Protein 2F2B (pdb70)

Foldseek 3Di:
DADLVQLLLLLLQLLLLLLLQLLLLLLVQQVVQPPPDAPDQLCPRQCRVPNLNSQLVSLLSNLVSQLVSCVVCCVPNVNQLFLLLLLLCVLLPNHDPVSSVSSVVSSLNSLQVSLVVSCVVPDLSSCQRSLSLAWAFGPPADLVNLLQLLLQLLLQLQLVCCQAPVDPVHDPPCNSNVSSSSSSVSSSPCCSGGNSQLGLSSNNNSQVVSCVRVVDHPVVSSVSRVVSNNNNSNVNSVVNVVVVD

Organism: Methanothermobacter marburgensis (strain ATCC BAA-927 / DSM 2133 / JCM 14651 / NBRC 100331 / OCM 82 / Marburg) (NCBI:txid79929)

Sequence (245 aa):
MVSLTKRCIAEFIGTFILVFFGAGSAAVTLMIASGGTSPNPFNIGIGLLGGLGDWVAIGLAFGFAIAASIYALGNISGCHINPAVTIGLWSVKKFPGREVVPYIIAQLLGAAFGSFIFLQCAGIGAATVGGLGATAPFPGISYWQAMLAEVVGTFLLMITIMGIAVDERAPKGFAGIIIGLTVAGIITTLGNISGSSLNPARTFGPYLNDMIFAGTDLWNYYSIYVIGPIVGAVLAALTYQYLTS

InterPro domains:
  IPR000425 Major intrinsic protein [PF00230] (3-240)
  IPR000425 Major intrinsic protein [PR00783] (6-25)
  IPR000425 Major intrinsic protein [PR00783] (62-86)
  IPR000425 Major intrinsic protein [PR00783] (99-118)
  IPR000425 Major intrinsic protein [PR00783] (149-167)
  IPR000425 Major intrinsic protein [PR00783] (180-202)
  IPR000425 Major intrinsic protein [PR00783] (223-243)
  IPR000425 Major intrinsic protein [TIGR00861] (10-240)
  IPR022357 Major intrinsic protein, conserved site [PS00221] (80-88)
  IPR023271 Aquaporin-like [G3DSA:1.20.1080.10] (1-245)
  IPR023271 Aquaporin-like [SSF81338] (4-243)
  IPR034294 Aquaporin transporter [PTHR19139] (2-245)

Radius of gyration: 16.95 Å; Cα contacts (8 Å, |Δi|>4): 475; chains: 1; bounding box: 35×28×52 Å

Structure (mmCIF, N/CA/C/O backbone):
data_2F2B
#
_entry.id   2F2B
#
_cell.length_a   88.513
_cell.length_b   88.513
_cell.length_c   79.947
_cell.angle_alpha   90.00
_cell.angle_beta   90.00
_cell.angle_gamma   90.00
#
_symmetry.space_group_name_H-M   'I 4'
#
loop_
_entity.id
_entity.type
_entity.pdbx_description
1 polymer 'Aquaporin aqpM'
2 non-polymer GLYCEROL
3 water water
#
loop_
_atom_site.group_PDB
_atom_site.id
_atom_site.type_symbol
_atom_site.label_atom_id
_atom_site.label_alt_id
_atom_site.label_comp_id
_atom_site.label_asym_id
_atom_site.label_entity_id
_atom_site.label_seq_id
_atom_site.pdbx_PDB_ins_code
_atom_site.Cartn_x
_atom_site.Cartn_y
_atom_site.Cartn_z
_atom_site.occupancy
_atom_site.B_iso_or_equiv
_atom_site.auth_seq_id
_atom_site.auth_comp_id
_atom_site.auth_asym_id
_atom_site.auth_atom_id
_atom_site.pdbx_PDB_model_num
ATOM 1 N N . MET A 1 1 ? -17.675 -15.931 -11.223 1.00 40.82 1 MET A N 1
ATOM 2 C CA . MET A 1 1 ? -18.749 -15.125 -10.576 1.00 39.73 1 MET A CA 1
ATOM 3 C C . MET A 1 1 ? -19.951 -14.964 -11.500 1.00 36.68 1 MET A C 1
ATOM 4 O O . MET A 1 1 ? -21.095 -15.001 -11.052 1.00 37.57 1 MET A O 1
ATOM 9 N N . VAL A 1 2 ? -19.689 -14.782 -12.790 1.00 32.85 2 VAL A N 1
ATOM 10 C CA . VAL A 1 2 ? -20.759 -14.626 -13.769 1.00 28.74 2 VAL A CA 1
ATOM 11 C C . VAL A 1 2 ? -21.294 -16.005 -14.150 1.00 26.14 2 VAL A C 1
ATOM 12 O O . VAL A 1 2 ? -20.523 -16.951 -14.319 1.00 25.64 2 VAL A O 1
ATOM 16 N N . SER A 1 3 ? -22.613 -16.118 -14.280 1.00 23.54 3 SER A N 1
ATOM 17 C CA . SER A 1 3 ? -23.239 -17.392 -14.630 1.00 22.20 3 SER A CA 1
ATOM 18 C C . SER A 1 3 ? -22.742 -17.913 -15.970 1.00 22.01 3 SER A C 1
ATOM 19 O O . SER A 1 3 ? -22.298 -17.138 -16.823 1.00 20.80 3 SER A O 1
ATOM 22 N N . LEU A 1 4 ? -22.837 -19.226 -16.156 1.00 20.10 4 LEU A N 1
ATOM 23 C CA . LEU A 1 4 ? -22.406 -19.857 -17.398 1.00 19.41 4 LEU A CA 1
ATOM 24 C C . LEU A 1 4 ? -23.252 -19.361 -18.565 1.00 19.40 4 LEU A C 1
ATOM 25 O O . LEU A 1 4 ? -22.759 -19.221 -19.684 1.00 17.80 4 LEU A O 1
ATOM 30 N N . THR A 1 5 ? -24.530 -19.097 -18.306 1.00 18.74 5 THR A N 1
ATOM 31 C CA . THR A 1 5 ? -25.418 -18.602 -19.351 1.00 19.98 5 THR A CA 1
ATOM 32 C C . THR A 1 5 ? -24.904 -17.268 -19.892 1.00 18.24 5 THR A C 1
ATOM 33 O O . THR A 1 5 ? -24.783 -17.085 -21.102 1.00 18.91 5 THR A O 1
ATOM 37 N N . LYS A 1 6 ? -24.597 -16.343 -18.991 1.00 17.87 6 LYS A N 1
ATOM 38 C CA . LYS A 1 6 ? -24.095 -15.036 -19.399 1.00 18.16 6 LYS A CA 1
ATOM 39 C C . LYS A 1 6 ? -22.698 -15.134 -20.005 1.00 18.31 6 LYS A C 1
ATOM 40 O O . LYS A 1 6 ? -22.358 -14.382 -20.923 1.00 16.83 6 LYS A O 1
ATOM 46 N N . ARG A 1 7 ? -21.889 -16.058 -19.498 1.00 15.89 7 ARG A N 1
ATOM 47 C CA . ARG A 1 7 ? -20.543 -16.233 -20.026 1.00 16.11 7 ARG A CA 1
ATOM 48 C C . ARG A 1 7 ? -20.589 -16.804 -21.440 1.00 15.94 7 ARG A C 1
ATOM 49 O O . ARG A 1 7 ? -19.763 -16.451 -22.282 1.00 15.09 7 ARG A O 1
ATOM 57 N N . CYS A 1 8 ? -21.558 -17.674 -21.710 1.00 15.44 8 CYS A N 1
ATOM 58 C CA . CYS A 1 8 ? -21.696 -18.239 -23.048 1.00 15.50 8 CYS A CA 1
ATOM 59 C C . CYS A 1 8 ? -22.201 -17.157 -24.001 1.00 15.09 8 CYS A C 1
ATOM 60 O O . CYS A 1 8 ? -21.808 -17.115 -25.168 1.00 13.62 8 CYS A O 1
ATOM 63 N N . ILE A 1 9 ? -23.073 -16.283 -23.510 1.00 13.85 9 ILE A N 1
ATOM 64 C CA . ILE A 1 9 ? -23.572 -15.194 -24.342 1.00 14.58 9 ILE A CA 1
ATOM 65 C C . ILE A 1 9 ? -22.379 -14.298 -24.695 1.00 14.73 9 ILE A C 1
ATOM 66 O O . ILE A 1 9 ? -22.250 -13.835 -25.830 1.00 13.56 9 ILE A O 1
ATOM 71 N N . ALA A 1 10 ? -21.499 -14.075 -23.722 1.00 13.16 10 ALA A N 1
ATOM 72 C CA . ALA A 1 10 ? -20.313 -13.252 -23.945 1.00 13.23 10 ALA A CA 1
ATOM 73 C C . ALA A 1 10 ? -19.397 -13.901 -24.986 1.00 12.90 10 ALA A C 1
ATOM 74 O O . ALA A 1 10 ? -18.863 -13.216 -25.853 1.00 13.03 10 ALA A O 1
ATOM 76 N N . GLU A 1 11 ? -19.210 -15.215 -24.898 1.00 11.90 11 GLU A N 1
ATOM 77 C CA . GLU A 1 11 ? -18.363 -15.915 -25.866 1.00 12.37 11 GLU A CA 1
ATOM 78 C C . GLU A 1 11 ? -18.972 -15.820 -27.269 1.00 13.08 11 GLU A C 1
ATOM 79 O O . GLU A 1 11 ? -18.253 -15.712 -28.262 1.00 13.54 11 GLU A O 1
ATOM 85 N N . PHE A 1 12 ? -20.299 -15.859 -27.344 1.00 12.78 12 PHE A N 1
ATOM 86 C CA . PHE A 1 12 ? -21.004 -15.752 -28.620 1.00 12.74 12 PHE A CA 1
ATOM 87 C C . PHE A 1 12 ? -20.738 -14.369 -29.217 1.00 12.50 12 PHE A C 1
ATOM 88 O O . PHE A 1 12 ? -20.367 -14.244 -30.386 1.00 12.43 12 PHE A O 1
ATOM 96 N N . ILE A 1 13 ? -20.927 -13.335 -28.403 1.00 12.29 13 ILE A N 1
ATOM 97 C CA . ILE A 1 13 ? -20.708 -11.960 -28.845 1.00 11.62 13 ILE A CA 1
ATOM 98 C C . ILE A 1 13 ? -19.257 -11.736 -29.266 1.00 11.40 13 ILE A C 1
ATOM 99 O O . ILE A 1 13 ? -18.989 -11.143 -30.316 1.00 11.24 13 ILE A O 1
ATOM 104 N N . GLY A 1 14 ? -18.327 -12.219 -28.449 1.00 9.61 14 GLY A N 1
ATOM 105 C CA . GLY A 1 14 ? -16.916 -12.050 -28.751 1.00 11.01 14 GLY A CA 1
ATOM 106 C C . GLY A 1 14 ? -16.492 -12.709 -30.048 1.00 10.69 14 GLY A C 1
ATOM 107 O O . GLY A 1 14 ? -15.720 -12.137 -30.817 1.00 9.83 14 GLY A O 1
ATOM 108 N N . THR A 1 15 ? -16.987 -13.915 -30.303 1.00 9.79 15 THR A N 1
ATOM 109 C CA . THR A 1 15 ? -16.613 -14.608 -31.527 1.00 10.15 15 THR A CA 1
ATOM 110 C C . THR A 1 15 ? -17.323 -13.979 -32.726 1.00 9.92 15 THR A C 1
ATOM 111 O O . THR A 1 15 ? -16.788 -13.959 -33.831 1.00 9.52 15 THR A O 1
ATOM 115 N N . PHE A 1 16 ? -18.526 -13.463 -32.498 1.00 10.62 16 PHE A N 1
ATOM 116 C CA . PHE A 1 16 ? -19.284 -12.784 -33.544 1.00 10.95 16 PHE A CA 1
ATOM 117 C C . PHE A 1 16 ? -18.442 -11.579 -33.991 1.00 10.19 16 PHE A C 1
ATOM 118 O O . PHE A 1 16 ? -18.258 -11.339 -35.184 1.00 11.14 16 PHE A O 1
ATOM 126 N N . ILE A 1 17 ? -17.933 -10.832 -33.017 1.00 10.57 17 ILE A N 1
ATOM 127 C CA . ILE A 1 17 ? -17.114 -9.649 -33.288 1.00 10.27 17 ILE A CA 1
ATOM 128 C C . ILE A 1 17 ? -15.840 -10.017 -34.040 1.00 10.25 17 ILE A C 1
ATOM 129 O O . ILE A 1 17 ? -15.476 -9.375 -35.033 1.00 9.57 17 ILE A O 1
ATOM 134 N N . LEU A 1 18 ? -15.168 -11.058 -33.565 1.00 10.19 18 LEU A N 1
ATOM 135 C CA . LEU A 1 18 ? -13.933 -11.519 -34.188 1.00 11.17 18 LEU A CA 1
ATOM 136 C C . LEU A 1 18 ? -14.125 -11.806 -35.681 1.00 11.95 18 LEU A C 1
ATOM 137 O O . LEU A 1 18 ? -13.345 -11.346 -36.516 1.00 10.38 18 LEU A O 1
ATOM 142 N N . VAL A 1 19 ? -15.175 -12.551 -36.015 1.00 10.47 19 VAL A N 1
ATOM 143 C CA . VAL A 1 19 ? -15.446 -12.910 -37.404 1.00 10.74 19 VAL A CA 1
ATOM 144 C C . VAL A 1 19 ? -16.017 -11.769 -38.248 1.00 10.86 19 VAL A C 1
ATOM 145 O O . VAL A 1 19 ? -15.599 -11.565 -39.391 1.00 11.22 19 VAL A O 1
ATOM 149 N N . PHE A 1 20 ? -16.969 -11.026 -37.695 1.00 10.09 20 PHE A N 1
ATOM 150 C CA . PHE A 1 20 ? -17.563 -9.913 -38.428 1.00 10.31 20 PHE A CA 1
ATOM 151 C C . PHE A 1 20 ? -16.495 -8.909 -38.868 1.00 10.85 20 PHE A C 1
ATOM 152 O O . PHE A 1 20 ? -16.395 -8.569 -40.044 1.00 10.41 20 PHE A O 1
ATOM 160 N N . PHE A 1 21 ? -15.679 -8.454 -37.924 1.00 10.17 21 PHE A N 1
ATOM 161 C CA . PHE A 1 21 ? -14.652 -7.467 -38.238 1.00 10.55 21 PHE A CA 1
ATOM 162 C C . PHE A 1 21 ? -13.386 -8.014 -38.890 1.00 10.91 21 PHE A C 1
ATOM 163 O O . PHE A 1 21 ? -12.901 -7.446 -39.872 1.00 11.37 21 PHE A O 1
ATOM 171 N N . GLY A 1 22 ? -12.858 -9.114 -38.359 1.00 10.63 22 GLY A N 1
ATOM 172 C CA . GLY A 1 22 ? -11.648 -9.692 -38.920 1.00 10.11 22 GLY A CA 1
ATOM 173 C C . GLY A 1 22 ? -11.829 -10.298 -40.301 1.00 10.54 22 GLY A C 1
ATOM 174 O O . GLY A 1 22 ? -11.213 -9.854 -41.274 1.00 10.17 22 GLY A O 1
ATOM 175 N N . ALA A 1 23 ? -12.668 -11.324 -40.395 1.00 11.02 23 ALA A N 1
ATOM 176 C CA . ALA A 1 23 ? -12.906 -11.978 -41.677 1.00 11.64 23 ALA A CA 1
ATOM 177 C C . ALA A 1 23 ? -13.532 -10.983 -42.647 1.00 12.43 23 ALA A C 1
ATOM 178 O O . ALA A 1 23 ? -13.333 -11.070 -43.862 1.00 12.54 23 ALA A O 1
ATOM 180 N N . GLY A 1 24 ? -14.286 -10.032 -42.103 1.00 11.70 24 GLY A N 1
ATOM 181 C CA . GLY A 1 24 ? -14.921 -9.029 -42.938 1.00 11.68 24 GLY A CA 1
ATOM 182 C C . GLY A 1 24 ? -13.916 -8.153 -43.664 1.00 12.48 24 GLY A C 1
ATOM 183 O O . GLY A 1 24 ? -14.111 -7.815 -44.836 1.00 11.41 24 GLY A O 1
ATOM 184 N N . SER A 1 25 ? -12.830 -7.788 -42.986 1.00 11.14 25 SER A N 1
ATOM 185 C CA . SER A 1 25 ? -11.816 -6.940 -43.608 1.00 11.11 25 SER A CA 1
ATOM 186 C C . SER A 1 25 ? -11.156 -7.641 -44.793 1.00 11.14 25 SER A C 1
ATOM 187 O O . SER A 1 25 ? -10.797 -6.995 -45.776 1.00 10.88 25 SER A O 1
ATOM 190 N N . ALA A 1 26 ? -11.001 -8.959 -44.700 1.00 11.18 26 ALA A N 1
ATOM 191 C CA . ALA A 1 26 ? -10.393 -9.724 -45.782 1.00 12.12 26 ALA A CA 1
ATOM 192 C C . ALA A 1 26 ? -11.332 -9.740 -46.989 1.00 11.58 26 ALA A C 1
ATOM 193 O O . ALA A 1 26 ? -10.891 -9.599 -48.128 1.00 12.00 26 ALA A O 1
ATOM 195 N N . ALA A 1 27 ? -12.625 -9.914 -46.737 1.00 11.76 27 ALA A N 1
ATOM 196 C CA . ALA A 1 27 ? -13.601 -9.922 -47.824 1.00 12.27 27 ALA A CA 1
ATOM 197 C C . ALA A 1 27 ? -13.600 -8.554 -48.512 1.00 12.90 27 ALA A C 1
ATOM 198 O O . ALA A 1 27 ? -13.626 -8.467 -49.739 1.00 12.96 27 ALA A O 1
ATOM 200 N N . VAL A 1 28 ? -13.560 -7.485 -47.719 1.00 11.84 28 VAL A N 1
ATOM 201 C CA . VAL A 1 28 ? -13.546 -6.133 -48.272 1.00 11.52 28 VAL A CA 1
ATOM 202 C C . VAL A 1 28 ? -12.319 -5.898 -49.150 1.00 11.32 28 VAL A C 1
ATOM 203 O O . VAL A 1 28 ? -12.417 -5.286 -50.211 1.00 12.56 28 VAL A O 1
ATOM 207 N N . THR A 1 29 ? -11.163 -6.385 -48.709 1.00 10.78 29 THR A N 1
ATOM 208 C CA . THR A 1 29 ? -9.932 -6.216 -49.478 1.00 11.41 29 THR A CA 1
ATOM 209 C C . THR A 1 29 ? -10.100 -6.803 -50.879 1.00 12.18 29 THR A C 1
ATOM 210 O O . THR A 1 29 ? -9.749 -6.174 -51.882 1.00 12.56 29 THR A O 1
ATOM 214 N N . LEU A 1 30 ? -10.642 -8.013 -50.941 1.00 11.59 30 LEU A N 1
ATOM 215 C CA . LEU A 1 30 ? -10.848 -8.681 -52.221 1.00 12.84 30 LEU A CA 1
ATOM 216 C C . LEU A 1 30 ? -11.888 -7.950 -53.064 1.00 14.31 30 LEU A C 1
ATOM 217 O O . LEU A 1 30 ? -11.784 -7.905 -54.293 1.00 14.41 30 LEU A O 1
ATOM 222 N N . MET A 1 31 ? -12.888 -7.369 -52.408 1.00 13.55 31 MET A N 1
ATOM 223 C CA . MET A 1 31 ? -13.925 -6.637 -53.126 1.00 14.85 31 MET A CA 1
ATOM 224 C C . MET A 1 31 ? -13.386 -5.360 -53.772 1.00 15.36 31 MET A C 1
ATOM 225 O O . MET A 1 31 ? -13.755 -5.031 -54.901 1.00 16.14 31 MET A O 1
ATOM 230 N N . ILE A 1 32 ? -12.512 -4.638 -53.074 1.00 14.85 32 ILE A N 1
ATOM 231 C CA . ILE A 1 32 ? -11.970 -3.409 -53.647 1.00 13.86 32 ILE A CA 1
ATOM 232 C C . ILE A 1 32 ? -10.830 -3.667 -54.629 1.00 14.36 32 ILE A C 1
ATOM 233 O O . ILE A 1 32 ? -10.448 -2.777 -55.384 1.00 14.81 32 ILE A O 1
ATOM 238 N N . ALA A 1 33 ? -10.294 -4.884 -54.625 1.00 13.80 33 ALA A N 1
ATOM 239 C CA . ALA A 1 33 ? -9.207 -5.235 -55.535 1.00 15.53 33 ALA A CA 1
ATOM 240 C C . ALA A 1 33 ? -9.734 -5.983 -56.762 1.00 17.03 33 ALA A C 1
ATOM 241 O O . ALA A 1 33 ? -9.000 -6.197 -57.727 1.00 17.26 33 ALA A O 1
ATOM 243 N N . SER A 1 34 ? -11.002 -6.377 -56.715 1.00 18.51 34 SER A N 1
ATOM 244 C CA . SER A 1 34 ? -11.621 -7.119 -57.815 1.00 20.40 34 SER A CA 1
ATOM 245 C C . SER A 1 34 ? -11.460 -6.399 -59.151 1.00 20.79 34 SER A C 1
ATOM 246 O O . SER A 1 34 ? -11.762 -5.211 -59.269 1.00 20.60 34 SER A O 1
ATOM 249 N N . GLY A 1 35 ? -10.982 -7.129 -60.154 1.00 21.93 35 GLY A N 1
ATOM 250 C CA . GLY A 1 35 ? -10.786 -6.539 -61.465 1.00 22.41 35 GLY A CA 1
ATOM 251 C C . GLY A 1 35 ? -9.335 -6.185 -61.725 1.00 23.81 35 GLY A C 1
ATOM 252 O O . GLY A 1 35 ? -8.938 -5.964 -62.870 1.00 23.82 35 GLY A O 1
ATOM 253 N N . GLY A 1 36 ? -8.535 -6.128 -60.664 1.00 22.28 36 GLY A N 1
ATOM 254 C CA . GLY A 1 36 ? -7.130 -5.798 -60.821 1.00 23.09 36 GLY A CA 1
ATOM 255 C C 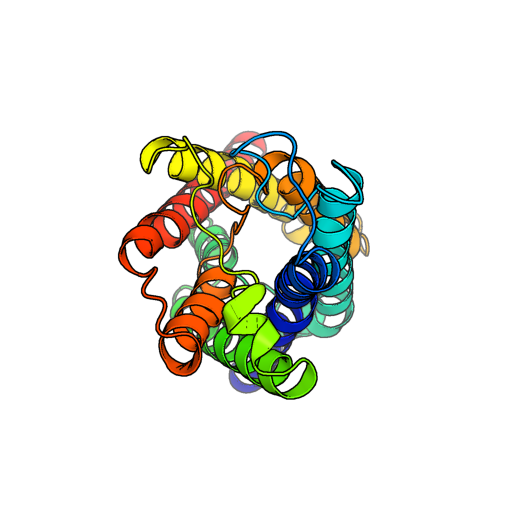. GLY A 1 36 ? -6.321 -6.969 -61.346 1.00 23.79 36 GLY A C 1
ATOM 256 O O . GLY A 1 36 ? -6.777 -8.109 -61.316 1.00 24.11 36 GLY A O 1
ATOM 257 N N . THR A 1 37 ? -5.116 -6.688 -61.829 1.00 24.84 37 THR A N 1
ATOM 258 C CA . THR A 1 37 ? -4.245 -7.729 -62.362 1.00 26.22 37 THR A CA 1
ATOM 259 C C . THR A 1 37 ? -3.123 -8.045 -61.381 1.00 25.89 37 THR A C 1
ATOM 260 O O . THR A 1 37 ? -2.361 -7.163 -60.995 1.00 26.44 37 THR A O 1
ATOM 264 N N . SER A 1 38 ? -3.032 -9.309 -60.981 1.00 25.85 38 SER A N 1
ATOM 265 C CA . SER A 1 38 ? -2.007 -9.758 -60.043 1.00 26.48 38 SER A CA 1
ATOM 266 C C . SER A 1 38 ? -0.720 -10.145 -60.771 1.00 25.72 38 SER A C 1
ATOM 267 O O . SER A 1 38 ? -0.765 -10.678 -61.880 1.00 25.63 38 SER A O 1
ATOM 270 N N . PRO A 1 39 ? 0.447 -9.883 -60.153 1.00 24.79 39 PRO A N 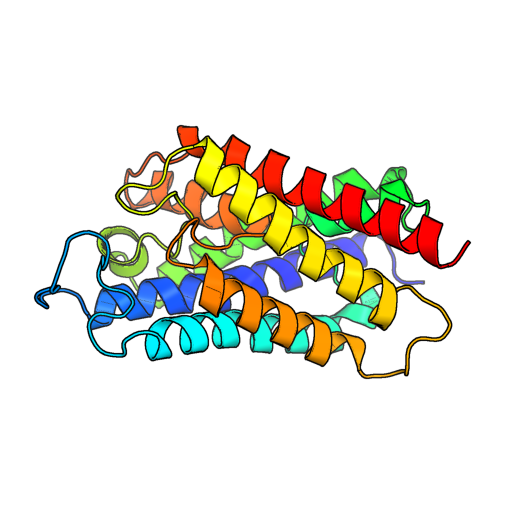1
ATOM 271 C CA . PRO A 1 39 ? 1.741 -10.214 -60.762 1.00 23.97 39 PRO A CA 1
ATOM 272 C C . PRO A 1 39 ? 2.002 -11.713 -60.896 1.00 23.15 39 PRO A C 1
ATOM 273 O O . PRO A 1 39 ? 2.763 -12.137 -61.767 1.00 22.53 39 PRO A O 1
ATOM 277 N N . ASN A 1 40 ? 1.389 -12.509 -60.023 1.00 22.19 40 ASN A N 1
ATOM 278 C CA . ASN A 1 40 ? 1.537 -13.961 -60.065 1.00 21.39 40 ASN A CA 1
ATOM 279 C C . ASN A 1 40 ? 0.407 -14.644 -59.286 1.00 21.81 40 ASN A C 1
ATOM 280 O O . ASN A 1 40 ? -0.247 -14.020 -58.449 1.00 21.42 40 ASN A O 1
ATOM 285 N N . PRO A 1 41 ? 0.163 -15.940 -59.558 1.00 21.54 41 PRO A N 1
ATOM 286 C CA . PRO A 1 41 ? -0.878 -16.759 -58.925 1.00 21.26 41 PRO A CA 1
ATOM 287 C C . PRO A 1 41 ? -0.924 -16.796 -57.399 1.00 19.99 41 PRO A C 1
ATOM 288 O O . PRO A 1 41 ? -1.999 -16.941 -56.820 1.00 19.45 41 PRO A O 1
ATOM 292 N N . PHE A 1 42 ? 0.234 -16.680 -56.755 1.00 18.17 42 PHE A N 1
ATOM 293 C CA . PHE A 1 42 ? 0.306 -16.719 -55.292 1.00 17.66 42 PHE A CA 1
ATOM 294 C C . PHE A 1 42 ? -0.435 -15.519 -54.695 1.00 17.88 42 PHE A C 1
ATOM 295 O O . PHE A 1 42 ? -0.976 -15.597 -53.590 1.00 17.22 42 PHE A O 1
ATOM 303 N N . ASN A 1 43 ? -0.449 -14.415 -55.437 1.00 17.09 43 ASN A N 1
ATOM 304 C CA . ASN A 1 43 ? -1.131 -13.187 -55.029 1.00 17.23 43 ASN A CA 1
ATOM 305 C C . ASN A 1 43 ? -2.554 -13.298 -55.590 1.00 18.40 43 ASN A C 1
ATOM 306 O O . ASN A 1 43 ? -2.770 -13.142 -56.793 1.00 19.01 43 ASN A O 1
ATOM 311 N N . ILE A 1 44 ? -3.517 -13.587 -54.718 1.00 18.01 44 ILE A N 1
ATOM 312 C CA . ILE A 1 44 ? -4.909 -13.762 -55.136 1.00 19.35 44 ILE A CA 1
ATOM 313 C C . ILE A 1 44 ? -5.768 -12.504 -55.115 1.00 19.29 44 ILE A C 1
ATOM 314 O O . ILE A 1 44 ? -6.951 -12.552 -55.454 1.00 19.40 44 ILE A O 1
ATOM 319 N N . GLY A 1 45 ? -5.183 -11.381 -54.721 1.00 17.89 45 GLY A N 1
ATOM 320 C CA . GLY A 1 45 ? -5.947 -10.150 -54.655 1.00 18.46 45 GLY A CA 1
ATOM 321 C C . GLY A 1 45 ? -5.604 -9.410 -53.381 1.00 17.40 45 GLY A C 1
ATOM 322 O O . GLY A 1 45 ? -5.595 -8.182 -53.345 1.00 17.61 45 GLY A O 1
ATOM 323 N N . ILE A 1 46 ? -5.345 -10.164 -52.318 1.00 17.28 46 ILE A N 1
ATOM 324 C CA . ILE A 1 46 ? -4.945 -9.554 -51.056 1.00 15.56 46 ILE A CA 1
ATOM 325 C C . ILE A 1 46 ? -3.459 -9.292 -51.267 1.00 14.85 46 ILE A C 1
ATOM 326 O O . ILE A 1 46 ? -2.674 -10.225 -51.445 1.00 16.09 46 ILE A O 1
ATOM 331 N N . GLY A 1 47 ? -3.085 -8.019 -51.279 1.00 14.18 47 GLY A N 1
ATOM 332 C CA . GLY A 1 47 ? -1.699 -7.656 -51.505 1.00 13.87 47 GLY A CA 1
ATOM 333 C C . GLY A 1 47 ? -1.525 -7.070 -52.896 1.00 14.69 47 GLY A C 1
ATOM 334 O O . GLY A 1 47 ? -0.480 -6.512 -53.219 1.00 15.24 47 GLY A O 1
ATOM 335 N N . LEU A 1 48 ? -2.558 -7.187 -53.722 1.00 15.11 48 LEU A N 1
ATOM 336 C CA . LEU A 1 48 ? -2.494 -6.669 -55.086 1.00 16.51 48 LEU A CA 1
ATOM 337 C C . LEU A 1 48 ? -2.359 -5.146 -55.083 1.00 16.47 48 LEU A C 1
ATOM 338 O O . LEU A 1 48 ? -1.535 -4.587 -55.810 1.00 16.22 48 LEU A O 1
ATOM 343 N N . LEU A 1 49 ? -3.151 -4.477 -54.248 1.00 14.75 49 LEU A N 1
ATOM 344 C CA . LEU A 1 49 ? -3.118 -3.021 -54.174 1.00 13.54 49 LEU A CA 1
ATOM 345 C C . LEU A 1 49 ? -2.252 -2.472 -53.046 1.00 13.41 49 LEU A C 1
ATOM 346 O O . LEU A 1 49 ? -1.702 -1.385 -53.169 1.00 11.92 49 LEU A O 1
ATOM 351 N N . GLY A 1 50 ? -2.131 -3.216 -51.951 1.00 12.74 50 GLY A N 1
ATOM 352 C CA . GLY A 1 50 ? -1.341 -2.723 -50.836 1.00 12.97 50 GLY A CA 1
ATOM 353 C C . GLY A 1 50 ? -0.175 -3.582 -50.389 1.00 13.28 50 GLY A C 1
ATOM 354 O O . GLY A 1 50 ? 0.429 -3.301 -49.351 1.00 11.77 50 GLY A O 1
ATOM 355 N N . GLY A 1 51 ? 0.149 -4.620 -51.154 1.00 12.73 51 GLY A N 1
ATOM 356 C CA . GLY A 1 51 ? 1.257 -5.490 -50.787 1.00 11.69 51 GLY A CA 1
ATOM 357 C C . GLY A 1 51 ? 1.066 -6.106 -49.409 1.00 10.76 51 GLY A C 1
ATOM 358 O O . GLY A 1 51 ? -0.056 -6.449 -49.031 1.00 11.36 51 GLY A O 1
ATOM 359 N N . LEU A 1 52 ? 2.149 -6.252 -48.651 1.00 11.16 52 LEU A N 1
ATOM 360 C CA . LEU A 1 52 ? 2.026 -6.834 -47.317 1.00 10.78 52 LEU A CA 1
ATOM 361 C C . LEU A 1 52 ? 1.224 -5.877 -46.438 1.00 11.11 52 LEU A C 1
ATOM 362 O O . LEU A 1 52 ? 0.754 -6.257 -45.364 1.00 10.22 52 LEU A O 1
ATOM 367 N N . GLY A 1 53 ? 1.072 -4.636 -46.902 1.00 9.34 53 GLY A N 1
ATOM 368 C CA . GLY A 1 53 ? 0.285 -3.657 -46.169 1.00 9.70 53 GLY A CA 1
ATOM 369 C C . GLY A 1 53 ? -1.152 -4.141 -46.034 1.00 11.07 53 GLY A C 1
ATOM 370 O O . GLY A 1 53 ? -1.823 -3.871 -45.030 1.00 9.42 53 GLY A O 1
ATOM 371 N N . ASP A 1 54 ? -1.638 -4.846 -47.055 1.00 9.93 54 ASP A N 1
ATOM 372 C CA . ASP A 1 54 ? -2.995 -5.391 -47.031 1.00 10.25 54 ASP A CA 1
ATOM 373 C C . ASP A 1 54 ? -3.105 -6.442 -45.935 1.00 8.66 54 ASP A C 1
ATOM 374 O O . ASP A 1 54 ? -4.117 -6.531 -45.243 1.00 8.34 54 ASP A O 1
ATOM 379 N N . TRP A 1 55 ? -2.061 -7.251 -45.793 1.00 8.78 55 TRP A N 1
ATOM 380 C CA . TRP A 1 55 ? -2.061 -8.299 -44.790 1.00 8.33 55 TRP A CA 1
ATOM 381 C C . TRP A 1 55 ? -1.976 -7.778 -43.364 1.00 9.20 55 TRP A C 1
ATOM 382 O O . TRP A 1 55 ? -2.643 -8.309 -42.480 1.00 9.39 55 TRP A O 1
ATOM 393 N N . VAL A 1 56 ? -1.175 -6.744 -43.122 1.00 9.08 56 VAL A N 1
ATOM 394 C CA . VAL A 1 56 ? -1.111 -6.223 -41.755 1.00 9.24 56 VAL A CA 1
ATOM 395 C C . VAL A 1 56 ? -2.414 -5.481 -41.440 1.00 9.24 56 VAL A C 1
ATOM 396 O O . VAL A 1 56 ? -2.842 -5.423 -40.283 1.00 9.04 56 VAL A O 1
ATOM 400 N N . ALA A 1 57 ? -3.058 -4.925 -42.467 1.00 8.75 57 ALA A N 1
ATOM 401 C CA . ALA A 1 57 ? -4.329 -4.230 -42.263 1.00 9.13 57 ALA A CA 1
ATOM 402 C C . ALA A 1 57 ? -5.384 -5.255 -41.841 1.00 9.04 57 ALA A C 1
ATOM 403 O O . ALA A 1 57 ? -6.151 -5.019 -40.904 1.00 8.65 57 ALA A O 1
ATOM 405 N N . ILE A 1 58 ? -5.431 -6.394 -42.530 1.00 7.62 58 ILE A N 1
ATOM 406 C CA . ILE A 1 58 ? -6.385 -7.441 -42.166 1.00 6.64 58 ILE A CA 1
ATOM 407 C C . ILE A 1 58 ? -6.011 -7.947 -40.775 1.00 7.72 58 ILE A C 1
ATOM 408 O O . ILE A 1 58 ? -6.875 -8.131 -39.914 1.00 8.31 58 ILE A O 1
ATOM 413 N N . GLY A 1 59 ? -4.717 -8.156 -40.552 1.00 7.80 59 GLY A N 1
ATOM 414 C CA . GLY A 1 59 ? -4.267 -8.621 -39.250 1.00 8.57 59 GLY A CA 1
ATOM 415 C C . GLY A 1 59 ? -4.711 -7.696 -38.126 1.00 8.85 59 GLY A C 1
ATOM 416 O O . GLY A 1 59 ? -5.117 -8.155 -37.053 1.00 8.72 59 GLY A O 1
ATOM 417 N N . LEU A 1 60 ? -4.647 -6.391 -38.365 1.00 7.40 60 LEU A N 1
ATOM 418 C CA . LEU A 1 60 ? -5.047 -5.424 -37.347 1.00 8.30 60 LEU A CA 1
ATOM 419 C C . LEU A 1 60 ? -6.562 -5.327 -37.194 1.00 9.71 60 LEU A C 1
ATOM 420 O O . LEU A 1 60 ? -7.056 -5.023 -36.109 1.00 9.10 60 LEU A O 1
ATOM 425 N N . ALA A 1 61 ? -7.309 -5.569 -38.270 1.00 7.88 61 ALA A N 1
ATOM 426 C CA . ALA A 1 61 ? -8.763 -5.535 -38.156 1.00 8.22 61 ALA A CA 1
ATOM 427 C C . ALA A 1 61 ? -9.125 -6.648 -37.165 1.00 9.48 61 ALA A C 1
ATOM 428 O O . ALA A 1 61 ? -10.011 -6.489 -36.322 1.00 9.61 61 ALA A O 1
ATOM 430 N N . PHE A 1 62 ? -8.416 -7.770 -37.264 1.00 8.52 62 PHE A N 1
ATOM 431 C CA . PHE A 1 62 ? -8.626 -8.896 -36.355 1.00 8.22 62 PHE A CA 1
ATOM 432 C C . PHE A 1 62 ? -8.114 -8.516 -34.970 1.00 7.88 62 PHE A C 1
ATOM 433 O O . PHE A 1 62 ? -8.829 -8.635 -33.976 1.00 9.13 62 PHE A O 1
ATOM 441 N N . GLY A 1 63 ? -6.867 -8.059 -34.928 1.00 8.66 63 GLY A N 1
ATOM 442 C CA . GLY A 1 63 ? -6.221 -7.704 -33.674 1.00 9.05 63 GLY A CA 1
ATOM 443 C C . GLY A 1 63 ? -6.904 -6.661 -32.812 1.00 9.51 63 GLY A C 1
ATOM 444 O O . GLY A 1 63 ? -7.004 -6.835 -31.594 1.00 9.26 63 GLY A O 1
ATOM 445 N N . PHE A 1 64 ? -7.356 -5.570 -33.424 1.00 8.03 64 PHE A N 1
ATOM 446 C CA . PHE A 1 64 ? -8.023 -4.517 -32.668 1.00 9.11 64 PHE A CA 1
ATOM 447 C C . PHE A 1 64 ? -9.394 -4.992 -32.186 1.00 8.24 64 PHE A C 1
ATOM 448 O O . PHE A 1 64 ? -9.834 -4.629 -31.092 1.00 9.49 64 PHE A O 1
ATOM 456 N N . ALA A 1 65 ? -10.068 -5.811 -32.990 1.00 8.69 65 ALA A N 1
ATOM 457 C CA . ALA A 1 65 ? -11.376 -6.323 -32.594 1.00 9.03 65 ALA A CA 1
ATOM 458 C C . ALA A 1 65 ? -11.202 -7.314 -31.440 1.00 9.88 65 ALA A C 1
ATOM 459 O O . ALA A 1 65 ? -12.026 -7.366 -30.522 1.00 9.18 65 ALA A O 1
ATOM 461 N N . ILE A 1 66 ? -10.124 -8.094 -31.487 1.00 8.85 66 ILE A N 1
ATOM 462 C CA . ILE A 1 66 ? -9.839 -9.066 -30.427 1.00 10.23 66 ILE A CA 1
ATOM 463 C C . ILE A 1 66 ? -9.501 -8.335 -29.126 1.00 10.35 66 ILE A C 1
ATOM 464 O O . ILE A 1 66 ? -9.995 -8.696 -28.052 1.00 10.87 66 ILE A O 1
ATOM 469 N N . ALA A 1 67 ? -8.667 -7.302 -29.220 1.00 8.86 67 ALA A N 1
ATOM 470 C CA . ALA A 1 67 ? -8.296 -6.524 -28.041 1.00 8.82 67 ALA A CA 1
ATOM 471 C C . ALA A 1 67 ? -9.551 -5.902 -27.435 1.00 9.26 67 ALA A C 1
ATOM 472 O O . ALA A 1 67 ? -9.790 -6.007 -26.226 1.00 9.95 67 ALA A O 1
ATOM 474 N N . ALA A 1 68 ? -10.363 -5.270 -28.277 1.00 9.34 68 ALA A N 1
ATOM 475 C CA . ALA A 1 68 ? -11.601 -4.645 -27.809 1.00 10.49 68 ALA A CA 1
ATOM 476 C C . ALA A 1 68 ? -12.473 -5.669 -27.079 1.00 11.84 68 ALA A C 1
ATOM 477 O O . ALA A 1 68 ? -13.000 -5.398 -25.991 1.00 12.18 68 ALA A O 1
ATOM 479 N N . SER A 1 69 ? -12.613 -6.848 -27.673 1.00 10.60 69 SER A N 1
ATOM 480 C CA . SER A 1 69 ? -13.423 -7.912 -27.081 1.00 11.45 69 SER A CA 1
ATOM 481 C C . SER A 1 69 ? -12.900 -8.369 -25.720 1.00 10.61 69 SER A C 1
ATOM 482 O O . SER A 1 69 ? -13.678 -8.590 -24.792 1.00 10.92 69 SER A O 1
ATOM 485 N N . ILE A 1 70 ? -11.585 -8.515 -25.603 1.00 9.89 70 ILE A N 1
ATOM 486 C CA . ILE A 1 70 ? -10.994 -8.944 -24.343 1.00 10.83 70 ILE A CA 1
ATOM 487 C C . ILE A 1 70 ? -11.200 -7.902 -23.239 1.00 12.09 70 ILE A C 1
ATOM 488 O O . ILE A 1 70 ? -11.488 -8.253 -22.090 1.00 11.95 70 ILE A O 1
ATOM 493 N N . TYR A 1 71 ? -11.066 -6.622 -23.570 1.00 12.18 71 TYR A N 1
ATOM 494 C CA . TYR A 1 71 ? -11.271 -5.589 -22.557 1.00 12.41 71 TYR A CA 1
ATOM 495 C C . TYR A 1 71 ? -12.743 -5.484 -22.178 1.00 14.30 71 TYR A C 1
ATOM 496 O O . TYR A 1 71 ? -13.078 -5.165 -21.037 1.00 15.28 71 TYR A O 1
ATOM 505 N N . ALA A 1 72 ? -13.625 -5.782 -23.122 1.00 13.15 72 ALA A N 1
ATOM 506 C CA . ALA A 1 72 ? -15.058 -5.707 -22.853 1.00 15.00 72 ALA A CA 1
ATOM 507 C C . ALA A 1 72 ? -15.623 -6.961 -22.191 1.00 14.58 72 ALA A C 1
ATOM 508 O O . ALA A 1 72 ? -16.487 -6.870 -21.317 1.00 15.31 72 ALA A O 1
ATOM 510 N N . LEU A 1 73 ? -15.119 -8.123 -22.591 1.00 13.27 73 LEU A N 1
ATOM 511 C CA . LEU A 1 73 ? -15.645 -9.390 -22.088 1.00 14.09 73 LEU A CA 1
ATOM 512 C C . LEU A 1 73 ? -14.704 -10.252 -21.263 1.00 14.91 73 LEU A C 1
ATOM 513 O O . LEU A 1 73 ? -15.133 -11.266 -20.702 1.00 15.26 73 LEU A O 1
ATOM 518 N N . GLY A 1 74 ? -13.433 -9.871 -21.189 1.00 14.38 74 GLY A N 1
ATOM 519 C CA . GLY A 1 74 ? -12.481 -10.660 -20.430 1.00 15.95 74 GLY A CA 1
ATOM 520 C C . GLY A 1 74 ? -12.883 -10.927 -18.987 1.00 17.80 74 GLY A C 1
ATOM 521 O O . GLY A 1 74 ? -12.730 -12.049 -18.496 1.00 18.16 74 GLY A O 1
ATOM 522 N N . ASN A 1 75 ? -13.394 -9.899 -18.316 1.00 18.53 75 ASN A N 1
ATOM 523 C CA . ASN A 1 75 ? -13.822 -10.002 -16.919 1.00 21.29 75 ASN A CA 1
ATOM 524 C C . ASN A 1 75 ? -15.158 -10.717 -16.768 1.00 20.75 75 ASN A C 1
ATOM 525 O O . ASN A 1 75 ? -15.644 -10.916 -15.650 1.00 22.02 75 ASN A O 1
ATOM 530 N N . ILE A 1 76 ? -15.760 -11.091 -17.889 1.00 18.01 76 ILE A N 1
ATOM 531 C CA . ILE A 1 76 ? -17.040 -11.775 -17.857 1.00 17.65 76 ILE A CA 1
ATOM 532 C C . ILE A 1 76 ? -16.868 -13.271 -18.097 1.00 17.95 76 ILE A C 1
ATOM 533 O O . ILE A 1 76 ? -17.129 -14.077 -17.205 1.00 17.17 76 ILE A O 1
ATOM 538 N N . SER A 1 77 ? -16.398 -13.641 -19.286 1.00 17.10 77 SER A N 1
ATOM 539 C CA . SER A 1 77 ? -16.224 -15.051 -19.627 1.00 17.07 77 SER A CA 1
ATOM 540 C C . SER A 1 77 ? -14.774 -15.492 -19.743 1.00 17.33 77 SER A C 1
ATOM 541 O O . SER A 1 77 ? -14.490 -16.691 -19.801 1.00 17.64 77 SER A O 1
ATOM 544 N N . GLY A 1 78 ? -13.864 -14.525 -19.781 1.00 15.64 78 GLY A N 1
ATOM 545 C CA . GLY A 1 78 ? -12.457 -14.836 -19.946 1.00 17.18 78 GLY A CA 1
ATOM 546 C C . GLY A 1 78 ? -12.100 -14.554 -21.398 1.00 17.47 78 GLY A C 1
ATOM 547 O O . GLY A 1 78 ? -10.931 -14.543 -21.780 1.00 1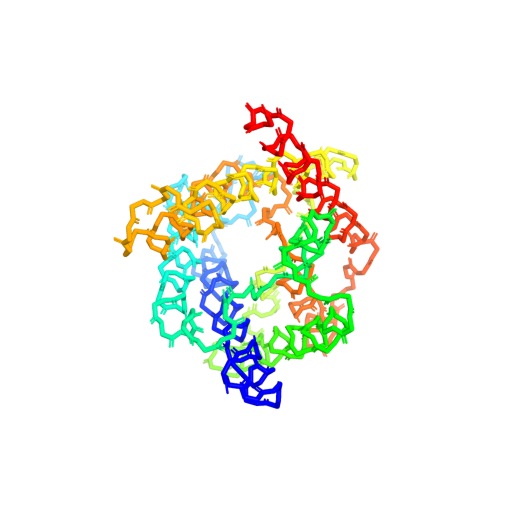7.96 78 GLY A O 1
ATOM 548 N N . CYS A 1 79 ? -13.139 -14.324 -22.199 1.00 16.09 79 CYS A N 1
ATOM 549 C CA . CYS A 1 79 ? -13.025 -14.028 -23.629 1.00 15.07 79 CYS A CA 1
ATOM 550 C C . CYS A 1 79 ? -12.074 -14.949 -24.393 1.00 15.25 79 CYS A C 1
ATOM 551 O O . CYS A 1 79 ? -11.066 -14.500 -24.944 1.00 15.42 79 CYS A O 1
ATOM 554 N N . HIS A 1 80 ? -12.400 -16.240 -24.426 1.00 13.20 80 HIS A N 1
ATOM 555 C CA . HIS A 1 80 ? -11.587 -17.217 -25.147 1.00 13.18 80 HIS A CA 1
ATOM 556 C C . HIS A 1 80 ? -11.801 -17.030 -26.648 1.00 12.09 80 HIS A C 1
ATOM 557 O O . HIS A 1 80 ? -10.841 -17.002 -27.423 1.00 11.36 80 HIS A O 1
ATOM 564 N N . ILE A 1 81 ? -13.076 -16.930 -27.028 1.00 12.37 81 ILE A N 1
ATOM 565 C CA . ILE A 1 81 ? -13.536 -16.762 -28.412 1.00 11.68 81 ILE A CA 1
ATOM 566 C C . ILE A 1 81 ? -12.738 -17.566 -29.434 1.00 12.62 81 ILE A C 1
ATOM 567 O O . ILE A 1 81 ? -12.577 -17.157 -30.590 1.00 11.50 81 ILE A O 1
ATOM 572 N N . ASN A 1 82 ? -12.291 -18.743 -29.003 1.00 11.67 82 ASN A N 1
ATOM 573 C CA . ASN A 1 82 ? -11.477 -19.628 -29.827 1.00 10.80 82 ASN A CA 1
ATOM 574 C C . ASN A 1 82 ? -11.475 -21.029 -29.198 1.00 10.60 82 ASN A C 1
ATOM 575 O O . ASN A 1 82 ? -10.963 -21.213 -28.100 1.00 11.19 82 ASN A O 1
ATOM 580 N N . PRO A 1 83 ? -12.046 -22.028 -29.888 1.00 11.70 83 PRO A N 1
ATOM 581 C CA . PRO A 1 83 ? -12.077 -23.393 -29.347 1.00 13.20 83 PRO A CA 1
ATOM 582 C C . PRO A 1 83 ? -10.693 -23.930 -28.979 1.00 12.59 83 PRO A C 1
ATOM 583 O O . PRO A 1 83 ? -10.549 -24.691 -28.018 1.00 12.71 83 PRO A O 1
ATOM 587 N N . ALA A 1 84 ? -9.675 -23.538 -29.744 1.00 11.70 84 ALA A N 1
ATOM 588 C CA . ALA A 1 84 ? -8.317 -23.996 -29.470 1.00 12.03 84 ALA A CA 1
ATOM 589 C C . ALA A 1 84 ? -7.777 -23.420 -28.158 1.00 12.72 84 ALA A C 1
ATOM 590 O O . ALA A 1 84 ? -6.991 -24.071 -27.465 1.00 12.37 84 ALA A O 1
ATOM 592 N N . VAL A 1 85 ? -8.190 -22.201 -27.818 1.00 11.88 85 VAL A N 1
ATOM 593 C CA . VAL A 1 85 ? -7.747 -21.576 -26.574 1.00 12.81 85 VAL A CA 1
ATOM 594 C C . VAL A 1 85 ? -8.444 -22.260 -25.400 1.00 13.37 85 VAL A C 1
ATOM 595 O O . VAL A 1 85 ? -7.819 -22.567 -24.384 1.00 13.79 85 VAL A O 1
ATOM 599 N N . THR A 1 86 ? -9.741 -22.504 -25.553 1.00 13.24 86 THR A N 1
ATOM 600 C CA . THR A 1 86 ? -10.525 -23.169 -24.513 1.00 13.42 86 THR A CA 1
ATOM 601 C C . THR A 1 86 ? -9.918 -24.542 -24.213 1.00 14.42 86 THR A C 1
ATOM 602 O O . THR A 1 86 ? -9.729 -24.907 -23.050 1.00 15.08 86 THR A O 1
ATOM 606 N N . ILE A 1 87 ? -9.601 -25.292 -25.264 1.00 14.76 87 ILE A N 1
ATOM 607 C CA . ILE A 1 87 ? -9.010 -26.619 -25.105 1.00 15.89 87 ILE A CA 1
ATOM 608 C C . ILE A 1 87 ? -7.591 -26.516 -24.543 1.00 16.42 87 ILE A C 1
ATOM 609 O O . ILE A 1 87 ? -7.185 -27.324 -23.706 1.00 16.18 87 ILE A O 1
ATOM 614 N N . GLY A 1 88 ? -6.844 -25.511 -24.992 1.00 15.67 88 GLY A N 1
ATOM 615 C CA . GLY A 1 88 ? -5.494 -25.322 -24.492 1.00 15.38 88 GLY A CA 1
ATOM 616 C C . GLY A 1 88 ? -5.485 -25.076 -22.992 1.00 15.18 88 GLY A C 1
ATOM 617 O O . GLY A 1 88 ? -4.672 -25.653 -22.265 1.00 15.91 88 GLY A O 1
ATOM 618 N N . LEU A 1 89 ? -6.389 -24.219 -22.525 1.00 14.14 89 LEU A N 1
ATOM 619 C CA . LEU A 1 89 ? -6.493 -23.903 -21.102 1.00 15.14 89 LEU A CA 1
ATOM 620 C C . LEU A 1 89 ? -6.910 -25.150 -20.328 1.00 16.24 89 LEU A C 1
ATOM 621 O O . LEU A 1 89 ? -6.403 -25.421 -19.238 1.00 16.91 89 LEU A O 1
ATOM 626 N N . TRP A 1 90 ? -7.841 -25.903 -20.899 1.00 16.17 90 TRP A N 1
ATOM 627 C CA . TRP A 1 90 ? -8.317 -27.133 -20.273 1.00 17.80 90 TRP A CA 1
ATOM 628 C C . TRP A 1 90 ? -7.177 -28.142 -20.107 1.00 18.40 90 TRP A C 1
ATOM 629 O O . TRP A 1 90 ? -7.059 -28.787 -19.061 1.00 19.11 90 TRP A O 1
ATOM 640 N N . SER A 1 91 ? -6.335 -28.268 -21.131 1.00 17.55 91 SER A N 1
ATOM 641 C CA . SER A 1 91 ? -5.229 -29.224 -21.095 1.00 19.80 91 SER A CA 1
ATOM 642 C C . SER A 1 91 ? -4.257 -29.014 -19.936 1.00 20.27 91 SER A C 1
ATOM 643 O O . SER A 1 91 ? -3.580 -29.954 -19.522 1.00 22.92 91 SER A O 1
ATOM 646 N N . VAL A 1 92 ? -4.181 -27.795 -19.409 1.00 20.37 92 VAL A N 1
ATOM 647 C CA . VAL A 1 92 ? -3.292 -27.527 -18.285 1.00 21.00 92 VAL A CA 1
ATOM 648 C C . VAL A 1 92 ? -4.070 -27.184 -17.014 1.00 21.35 92 VAL A C 1
ATOM 649 O O . VAL A 1 92 ? -3.560 -26.511 -16.118 1.00 21.05 92 VAL A O 1
ATOM 653 N N . LYS A 1 93 ? -5.313 -27.655 -16.955 1.00 22.45 93 LYS A N 1
ATOM 654 C CA . LYS A 1 93 ? -6.187 -27.451 -15.801 1.00 23.63 93 LYS A CA 1
ATOM 655 C C . LYS A 1 93 ? -6.445 -25.993 -15.439 1.00 24.11 93 LYS A C 1
ATOM 656 O O . LYS A 1 93 ? -6.494 -25.636 -14.260 1.00 23.88 93 LYS A O 1
ATOM 662 N N . LYS A 1 94 ? -6.621 -25.151 -16.452 1.00 22.53 94 LYS A N 1
ATOM 663 C CA . LYS A 1 94 ? -6.885 -23.737 -16.222 1.00 22.85 94 LYS A CA 1
ATOM 664 C C . LYS A 1 94 ? -8.319 -23.381 -16.604 1.00 21.81 94 LYS A C 1
ATOM 665 O O . LYS A 1 94 ? -8.717 -22.220 -16.545 1.00 23.25 94 LYS A O 1
ATOM 671 N N . PHE A 1 95 ? -9.086 -24.391 -17.003 1.00 21.21 95 PHE A N 1
ATOM 672 C CA . PHE A 1 95 ? -10.487 -24.211 -17.377 1.00 20.27 95 PHE A CA 1
ATOM 673 C C . PHE A 1 95 ? -11.172 -25.560 -17.184 1.00 20.51 95 PHE A C 1
ATOM 674 O O . PHE A 1 95 ? -10.665 -26.589 -17.631 1.00 19.94 95 PHE A O 1
ATOM 682 N N . PRO A 1 96 ? -12.336 -25.572 -16.514 1.00 21.22 96 PRO A N 1
ATOM 683 C CA . PRO A 1 96 ? -13.072 -26.817 -16.266 1.00 21.86 96 PRO A CA 1
ATOM 684 C C . PRO A 1 96 ? -13.578 -27.544 -17.506 1.00 20.86 96 PRO A C 1
ATOM 685 O O . PRO A 1 96 ? -14.165 -26.940 -18.404 1.00 20.14 96 PRO A O 1
ATOM 689 N N . GLY A 1 97 ? -13.350 -28.853 -17.543 1.00 20.60 97 GLY A N 1
ATOM 690 C CA . GLY A 1 97 ? -13.793 -29.649 -18.672 1.00 20.17 97 GLY A CA 1
ATOM 691 C C . GLY A 1 97 ? -15.294 -29.591 -18.889 1.00 20.97 97 GLY A C 1
ATOM 692 O O . GLY A 1 97 ? -15.765 -29.679 -20.022 1.00 21.02 97 GLY A O 1
ATOM 693 N N . ARG A 1 98 ? -16.050 -29.434 -17.806 1.00 21.63 98 ARG A N 1
ATOM 694 C CA . ARG A 1 98 ? -17.504 -29.376 -17.897 1.00 21.72 98 ARG A CA 1
ATOM 695 C C . ARG A 1 98 ? -18.025 -28.158 -18.661 1.00 21.71 98 ARG A C 1
ATOM 696 O O . ARG A 1 98 ? -19.187 -28.134 -19.070 1.00 20.64 98 ARG A O 1
ATOM 704 N N . GLU A 1 99 ? -17.176 -27.152 -18.857 1.00 20.75 99 GLU A N 1
ATOM 705 C CA . GLU A 1 99 ? -17.596 -25.948 -19.572 1.00 20.28 99 GLU A CA 1
ATOM 706 C C . GLU A 1 99 ? -16.983 -25.829 -20.967 1.00 19.74 99 GLU A C 1
ATOM 707 O O . GLU A 1 99 ? -17.268 -24.878 -21.693 1.00 18.92 99 GLU A O 1
ATOM 713 N N . VAL A 1 100 ? -16.147 -26.792 -21.341 1.00 18.58 100 VAL A N 1
ATOM 714 C CA . VAL A 1 100 ? -15.507 -26.769 -22.653 1.00 17.60 100 VAL A CA 1
ATOM 715 C C . VAL A 1 100 ? -16.515 -26.817 -23.802 1.00 17.92 100 VAL A C 1
ATOM 716 O O . VAL A 1 100 ? -16.489 -25.965 -24.693 1.00 17.36 100 VAL A O 1
ATOM 720 N N . VAL A 1 101 ? -17.406 -27.805 -23.790 1.00 17.63 101 VAL A N 1
ATOM 721 C CA . VAL A 1 101 ? -18.392 -27.913 -24.860 1.00 17.88 101 VAL A CA 1
ATOM 722 C C . VAL A 1 101 ? -19.324 -26.698 -24.918 1.00 17.34 101 VAL A C 1
ATOM 723 O O . VAL A 1 101 ? -19.615 -26.189 -26.000 1.00 17.52 101 VAL A O 1
ATOM 727 N N . PRO A 1 102 ? -19.815 -26.224 -23.760 1.00 17.75 102 PRO A N 1
ATOM 728 C CA . PRO A 1 102 ? -20.702 -25.056 -23.769 1.00 17.79 102 PRO A CA 1
ATOM 729 C C . PRO A 1 102 ? -20.024 -23.850 -24.431 1.00 17.11 102 PRO A C 1
ATOM 730 O O . PRO A 1 102 ? -20.629 -23.162 -25.253 1.00 15.45 102 PRO A O 1
ATOM 734 N N . TYR A 1 103 ? -18.768 -23.601 -24.072 1.00 15.42 103 TYR A N 1
ATOM 735 C CA . TYR A 1 103 ? -18.033 -22.479 -24.659 1.00 14.63 103 TYR A CA 1
ATOM 736 C C . TYR A 1 103 ? -17.827 -22.655 -26.160 1.00 14.14 103 TYR A C 1
ATOM 737 O O . TYR A 1 103 ? -18.039 -21.720 -26.932 1.00 13.26 103 TYR A O 1
ATOM 746 N N . ILE A 1 104 ? -17.416 -23.850 -26.579 1.00 13.55 104 ILE A N 1
ATOM 747 C CA . ILE A 1 104 ? -17.178 -24.096 -27.998 1.00 14.33 104 ILE A CA 1
ATOM 748 C C . ILE A 1 104 ? -18.445 -23.926 -28.830 1.00 15.51 104 ILE A C 1
ATOM 749 O O . ILE A 1 104 ? -18.404 -23.361 -29.924 1.00 13.89 104 ILE A O 1
ATOM 754 N N . ILE A 1 105 ? -19.576 -24.406 -28.321 1.00 15.27 105 ILE A N 1
ATOM 755 C CA . ILE A 1 105 ? -20.825 -24.258 -29.060 1.00 15.45 105 ILE A CA 1
ATOM 756 C C . ILE A 1 105 ? -21.155 -22.776 -29.222 1.00 13.85 105 ILE A C 1
ATOM 757 O O . ILE A 1 105 ? -21.542 -22.333 -30.303 1.00 14.67 105 ILE A O 1
ATOM 762 N N . ALA A 1 106 ? -20.986 -22.009 -28.148 1.00 13.72 106 ALA A N 1
ATOM 763 C CA . ALA A 1 106 ? -21.263 -20.577 -28.189 1.00 13.04 106 ALA A CA 1
ATOM 764 C C . ALA A 1 106 ? -20.358 -19.890 -29.208 1.00 12.54 106 ALA A C 1
ATOM 765 O O . ALA A 1 106 ? -20.794 -18.992 -29.927 1.00 12.72 106 ALA A O 1
ATOM 767 N N . GLN A 1 107 ? -19.099 -20.319 -29.260 1.00 12.18 107 GLN A N 1
ATOM 768 C CA . GLN A 1 107 ? -18.122 -19.747 -30.186 1.00 12.44 107 GLN A CA 1
ATOM 769 C C . GLN A 1 107 ? -18.477 -20.077 -31.636 1.00 12.88 107 GLN A C 1
ATOM 770 O O . GLN A 1 107 ? -18.434 -19.204 -32.506 1.00 11.61 107 GLN A O 1
ATOM 776 N N . LEU A 1 108 ? -18.836 -21.331 -31.901 1.00 12.94 108 LEU A N 1
ATOM 777 C CA . LEU A 1 108 ? -19.204 -21.732 -33.258 1.00 14.09 108 LEU A CA 1
ATOM 778 C C . LEU A 1 108 ? -20.433 -20.957 -33.739 1.00 14.49 108 LEU A C 1
ATOM 779 O O . LEU A 1 108 ? -20.482 -20.491 -34.881 1.00 13.49 108 LEU A O 1
ATOM 784 N N . LEU A 1 109 ? -21.421 -20.818 -32.860 1.00 14.11 109 LEU A N 1
ATOM 785 C CA . LEU A 1 109 ? -22.645 -20.092 -33.186 1.00 15.32 109 LEU A CA 1
ATOM 786 C C . LEU A 1 109 ? -22.354 -18.610 -33.424 1.00 13.98 109 LEU A C 1
ATOM 787 O O . LEU A 1 109 ? -22.866 -18.010 -34.369 1.00 14.95 109 LEU A O 1
ATOM 792 N N . GLY A 1 110 ? -21.529 -18.024 -32.562 1.00 13.61 110 GLY A N 1
ATOM 793 C CA . GLY A 1 110 ? -21.184 -16.620 -32.713 1.00 13.13 110 GLY A CA 1
ATOM 794 C C . GLY A 1 110 ? -20.480 -16.348 -34.029 1.00 12.78 110 GLY A C 1
ATOM 795 O O . GLY A 1 110 ? -20.749 -15.346 -34.695 1.00 12.49 110 GLY A O 1
ATOM 796 N N . ALA A 1 111 ? -19.570 -17.240 -34.405 1.00 12.27 111 ALA A N 1
ATOM 797 C CA . ALA A 1 111 ? -18.825 -17.095 -35.652 1.00 12.17 111 ALA A CA 1
ATOM 798 C C . ALA A 1 111 ? -19.761 -17.180 -36.852 1.00 13.22 111 ALA A C 1
ATOM 799 O O . ALA A 1 111 ? -19.640 -16.407 -37.805 1.00 12.48 111 ALA A O 1
ATOM 801 N N . ALA A 1 112 ? -20.693 -18.126 -36.809 1.00 13.82 112 ALA A N 1
ATOM 802 C CA . ALA A 1 112 ? -21.644 -18.293 -37.902 1.00 14.18 112 ALA A CA 1
ATOM 803 C C . ALA A 1 112 ? -22.527 -17.054 -38.054 1.00 13.09 112 ALA A C 1
ATOM 804 O O . ALA A 1 112 ? -22.767 -16.591 -39.167 1.00 12.91 112 ALA A O 1
ATOM 806 N N . PHE A 1 113 ? -23.006 -16.514 -36.937 1.00 13.90 113 PHE A N 1
ATOM 807 C CA . PHE A 1 113 ? -23.864 -15.334 -36.982 1.00 15.26 113 PHE A CA 1
ATOM 808 C C . PHE A 1 113 ? -23.067 -14.093 -37.401 1.00 15.27 113 PHE A C 1
ATOM 809 O O . PHE A 1 113 ? -23.571 -13.238 -38.128 1.00 14.97 113 PHE A O 1
ATOM 817 N N . GLY A 1 114 ? -21.823 -13.996 -36.939 1.00 14.65 114 GLY A N 1
ATOM 818 C CA . GLY A 1 114 ? -21.001 -12.852 -37.301 1.00 14.81 114 GLY A CA 1
ATOM 819 C C . GLY A 1 114 ? -20.791 -12.779 -38.802 1.00 15.00 114 GLY A C 1
ATOM 820 O O . GLY A 1 114 ? -20.888 -11.708 -39.410 1.00 15.17 114 GLY A O 1
ATOM 821 N N . SER A 1 115 ? -20.504 -13.929 -39.403 1.00 13.53 115 SER A N 1
ATOM 822 C CA . SER A 1 115 ? -20.282 -14.010 -40.843 1.00 14.32 115 SER A CA 1
ATOM 823 C C . SER A 1 115 ? -21.576 -13.682 -41.591 1.00 14.66 115 SER A C 1
ATOM 824 O O . SER A 1 115 ? -21.565 -12.963 -42.586 1.00 14.81 115 SER A O 1
ATOM 827 N N . PHE A 1 116 ? -22.691 -14.212 -41.099 1.00 15.37 116 PHE A N 1
ATOM 828 C CA . PHE A 1 116 ? -23.990 -13.975 -41.723 1.00 14.77 116 PHE A CA 1
ATOM 829 C C . PHE A 1 116 ? -24.383 -12.500 -41.710 1.00 15.06 116 PHE A C 1
ATOM 830 O O . PHE A 1 116 ? -24.819 -11.952 -42.725 1.00 14.75 116 PHE A O 1
ATOM 838 N N . ILE A 1 117 ? -24.236 -11.859 -40.556 1.00 14.28 117 ILE A N 1
ATOM 839 C CA . ILE A 1 117 ? -24.593 -10.453 -40.437 1.00 13.89 117 ILE A CA 1
ATOM 840 C C . ILE A 1 117 ? -23.660 -9.581 -41.274 1.00 13.62 117 ILE A C 1
ATOM 841 O O . ILE A 1 117 ? -24.089 -8.573 -41.830 1.00 13.66 117 ILE A O 1
ATOM 846 N N . PHE A 1 118 ? -22.391 -9.964 -41.381 1.00 13.22 118 PHE A N 1
ATOM 847 C CA . PHE A 1 118 ? -21.482 -9.176 -42.203 1.00 11.79 118 PHE A CA 1
ATOM 848 C C . PHE A 1 118 ? -21.940 -9.267 -43.659 1.00 11.78 118 PHE A C 1
ATOM 849 O O . PHE A 1 118 ? -21.934 -8.278 -44.394 1.00 12.16 118 PHE A O 1
ATOM 857 N N . LEU A 1 119 ? -22.333 -10.465 -44.072 1.00 12.91 119 LEU A N 1
ATOM 858 C CA . LEU A 1 119 ? -22.799 -10.680 -45.436 1.00 14.46 119 LEU A CA 1
ATOM 859 C C . LEU A 1 119 ? -23.988 -9.764 -45.734 1.00 14.12 119 LEU A C 1
ATOM 860 O O . LEU A 1 119 ? -24.110 -9.230 -46.837 1.00 15.32 119 LEU A O 1
ATOM 865 N N . GLN A 1 120 ? -24.859 -9.582 -44.746 1.00 15.60 120 GLN A N 1
ATOM 866 C CA . GLN A 1 120 ? -26.028 -8.723 -44.921 1.00 17.96 120 GLN A CA 1
ATOM 867 C C . GLN A 1 120 ? -25.618 -7.263 -45.110 1.00 18.23 120 GLN A C 1
ATOM 868 O O . GLN A 1 120 ? -26.225 -6.544 -45.903 1.00 18.73 120 GLN A O 1
ATOM 874 N N . CYS A 1 121 ? -24.586 -6.833 -44.385 1.00 18.04 121 CYS A N 1
ATOM 875 C CA . CYS A 1 121 ? -24.089 -5.455 -44.473 1.00 17.14 121 CYS A CA 1
ATOM 876 C C . CYS A 1 121 ? -23.329 -5.157 -45.760 1.00 17.04 121 CYS A C 1
ATOM 877 O O . CYS A 1 121 ? -23.547 -4.127 -46.398 1.00 16.94 121 CYS A O 1
ATOM 880 N N . ALA A 1 122 ? -22.418 -6.056 -46.120 1.00 16.40 122 ALA A N 1
ATOM 881 C CA . ALA A 1 122 ? -21.570 -5.874 -47.291 1.00 16.36 122 ALA A CA 1
ATOM 882 C C . ALA A 1 122 ? -22.172 -6.266 -48.632 1.00 16.68 122 ALA A C 1
ATOM 883 O O . ALA A 1 122 ? -21.727 -5.784 -49.670 1.00 17.25 122 ALA A O 1
ATOM 885 N N . GLY A 1 123 ? -23.172 -7.140 -48.612 1.00 17.60 123 GLY A N 1
ATOM 886 C CA . GLY A 1 123 ? -23.783 -7.576 -49.854 1.00 18.47 123 GLY A CA 1
ATOM 887 C C . GLY A 1 123 ? -23.258 -8.937 -50.273 1.00 18.95 123 GLY A C 1
ATOM 888 O O . GLY A 1 123 ? -22.238 -9.404 -49.762 1.00 17.43 123 GLY A O 1
ATOM 889 N N . ILE A 1 124 ? -23.945 -9.570 -51.219 1.00 18.72 124 ILE A N 1
ATOM 890 C CA . ILE A 1 124 ? -23.557 -10.897 -51.687 1.00 18.85 124 ILE A CA 1
ATOM 891 C C . ILE A 1 124 ? -22.109 -10.991 -52.169 1.00 17.02 124 ILE A C 1
ATOM 892 O O . ILE A 1 124 ? -21.484 -12.049 -52.066 1.00 16.82 124 ILE A O 1
ATOM 897 N N . GLY A 1 125 ? -21.572 -9.888 -52.682 1.00 16.01 125 GLY A N 1
ATOM 898 C CA . GLY A 1 125 ? -20.198 -9.884 -53.159 1.00 15.76 125 GLY A CA 1
ATOM 899 C C . GLY A 1 125 ? -19.175 -10.239 -52.090 1.00 15.02 125 GLY A C 1
ATOM 900 O O . GLY A 1 125 ? -18.073 -10.701 -52.399 1.00 16.33 125 GLY A O 1
ATOM 901 N N . ALA A 1 126 ? -19.530 -10.030 -50.827 1.00 15.57 126 ALA A N 1
ATOM 902 C CA . ALA A 1 126 ? -18.618 -10.346 -49.731 1.00 14.80 126 ALA A CA 1
ATOM 903 C C . ALA A 1 126 ? -18.320 -11.842 -49.726 1.00 15.79 126 ALA A C 1
ATOM 904 O O . ALA A 1 126 ? -17.274 -12.277 -49.246 1.00 13.66 126 ALA A O 1
ATOM 906 N N . ALA A 1 127 ? -19.248 -12.627 -50.268 1.00 15.66 127 ALA A N 1
ATOM 907 C CA . ALA A 1 127 ? -19.085 -14.071 -50.326 1.00 17.04 127 ALA A CA 1
ATOM 908 C C . ALA A 1 127 ? -18.628 -14.547 -51.704 1.00 17.05 127 ALA A C 1
ATOM 909 O O . ALA A 1 127 ? -17.686 -15.329 -51.810 1.00 17.18 127 ALA A O 1
ATOM 911 N N . THR A 1 128 ? -19.283 -14.066 -52.758 1.00 17.92 128 THR A N 1
ATOM 912 C CA . THR A 1 128 ? -18.936 -14.487 -54.114 1.00 19.33 128 THR A CA 1
ATOM 913 C C . THR A 1 128 ? -17.582 -13.974 -54.593 1.00 19.44 128 THR A C 1
ATOM 914 O O . THR A 1 128 ? -16.928 -14.617 -55.412 1.00 19.40 128 THR A O 1
ATOM 918 N N . VAL A 1 129 ? -17.161 -12.819 -54.082 1.00 17.62 129 VAL A N 1
ATOM 919 C CA . VAL A 1 129 ? -15.875 -12.242 -54.457 1.00 17.30 129 VAL A CA 1
ATOM 920 C C . VAL A 1 129 ? -14.890 -12.339 -53.287 1.00 17.14 129 VAL A C 1
ATOM 921 O O . VAL A 1 129 ? -13.742 -12.755 -53.459 1.00 17.11 129 VAL A O 1
ATOM 925 N N . GLY A 1 130 ? -15.356 -11.977 -52.095 1.00 17.12 130 GLY A N 1
ATOM 926 C CA . GLY A 1 130 ? -14.498 -12.011 -50.920 1.00 16.67 130 GLY A CA 1
ATOM 927 C C . GLY A 1 130 ? -14.429 -13.324 -50.157 1.00 17.06 130 GLY A C 1
ATOM 928 O O . GLY A 1 130 ? -13.593 -13.471 -49.265 1.00 16.37 130 GLY A O 1
ATOM 929 N N . GLY A 1 131 ? -15.297 -14.275 -50.494 1.00 15.71 131 GLY A N 1
ATOM 930 C CA . GLY A 1 131 ? -15.294 -15.557 -49.808 1.00 15.39 131 GLY A CA 1
ATOM 931 C C . GLY A 1 131 ? -15.491 -15.431 -48.308 1.00 14.92 131 GLY A C 1
ATOM 932 O O . GLY A 1 131 ? -15.131 -16.333 -47.547 1.00 15.57 131 GLY A O 1
ATOM 933 N N . LEU A 1 132 ? -16.067 -14.306 -47.892 1.00 14.23 132 LEU A N 1
ATOM 934 C CA . LEU A 1 132 ? -16.323 -14.011 -46.485 1.00 13.23 132 LEU A CA 1
ATOM 935 C C . LEU A 1 132 ? -15.082 -14.223 -45.623 1.00 12.83 132 LEU A C 1
ATOM 936 O O . LEU A 1 132 ? -15.181 -14.549 -44.441 1.00 12.09 132 LEU A O 1
ATOM 941 N N . GLY A 1 133 ? -13.917 -14.021 -46.229 1.00 12.53 133 GLY A N 1
ATOM 942 C CA . GLY A 1 133 ? -12.662 -14.186 -45.516 1.00 13.07 133 GLY A CA 1
ATOM 943 C C . GLY A 1 133 ? -12.397 -15.594 -45.013 1.00 13.47 133 GLY A C 1
ATOM 944 O O . GLY A 1 133 ? -11.741 -15.772 -43.986 1.00 13.94 133 GLY A O 1
ATOM 945 N N . ALA A 1 134 ? -12.895 -16.602 -45.725 1.00 12.60 134 ALA A N 1
ATOM 946 C CA . ALA A 1 134 ? -12.679 -17.987 -45.316 1.00 13.78 134 ALA A CA 1
ATOM 947 C C . ALA A 1 134 ? -11.204 -18.365 -45.464 1.00 13.95 134 ALA A C 1
ATOM 948 O O . ALA A 1 134 ? -10.545 -17.973 -46.427 1.00 16.44 134 ALA A O 1
ATOM 950 N N . THR A 1 135 ? -10.689 -19.129 -44.507 1.00 14.49 135 THR A N 1
ATOM 951 C CA . THR A 1 135 ? -9.293 -19.557 -44.543 1.00 14.02 135 THR A CA 1
ATOM 952 C C . THR A 1 135 ? -9.120 -20.876 -45.298 1.00 15.21 135 THR A C 1
ATOM 953 O O . THR A 1 135 ? -9.816 -21.854 -45.023 1.00 15.64 135 THR A O 1
ATOM 957 N N . ALA A 1 136 ? -8.189 -20.893 -46.247 1.00 14.97 136 ALA A N 1
ATOM 958 C CA . ALA A 1 136 ? -7.894 -22.094 -47.029 1.00 16.32 136 ALA A CA 1
ATOM 959 C C . ALA A 1 136 ? -6.460 -22.003 -47.533 1.00 16.04 136 ALA A C 1
ATOM 960 O O . ALA A 1 136 ? -5.916 -20.908 -47.675 1.00 16.36 136 ALA A O 1
ATOM 962 N N . PRO A 1 137 ? -5.820 -23.154 -47.800 1.00 15.85 137 PRO A N 1
ATOM 963 C CA . PRO A 1 137 ? -4.441 -23.112 -48.290 1.00 16.14 137 PRO A CA 1
ATOM 964 C C . PRO A 1 137 ? -4.346 -22.249 -49.547 1.00 16.17 137 PRO A C 1
ATOM 965 O O . PRO A 1 137 ? -5.201 -22.329 -50.432 1.00 16.85 137 PRO A O 1
ATOM 969 N N . PHE A 1 138 ? -3.316 -21.415 -49.619 1.00 14.86 138 PHE A N 1
ATOM 970 C CA . PHE A 1 138 ? -3.133 -20.557 -50.781 1.00 15.41 138 PHE A CA 1
ATOM 971 C C . PHE A 1 138 ? -2.514 -21.344 -51.938 1.00 16.23 138 PHE A C 1
ATOM 972 O O . PHE A 1 138 ? -2.101 -22.489 -51.762 1.00 15.64 138 PHE A O 1
ATOM 980 N N . PRO A 1 139 ? -2.458 -20.748 -53.141 1.00 17.83 139 PRO A N 1
ATOM 981 C CA . PRO A 1 139 ? -1.887 -21.442 -54.303 1.00 19.10 139 PRO A CA 1
ATOM 982 C C . PRO A 1 139 ? -0.500 -22.038 -54.078 1.00 19.67 139 PRO A C 1
ATOM 983 O O . PRO A 1 139 ? 0.427 -21.348 -53.654 1.00 20.35 139 PRO A O 1
ATOM 987 N N . GLY A 1 140 ? -0.367 -23.330 -54.366 1.00 19.96 140 GLY A N 1
ATOM 988 C CA . GLY A 1 140 ? 0.913 -23.998 -54.199 1.00 19.62 140 GLY A CA 1
ATOM 989 C C . GLY A 1 140 ? 1.165 -24.541 -52.804 1.00 19.86 140 GLY A C 1
ATOM 990 O O . GLY A 1 140 ? 2.135 -25.265 -52.584 1.00 20.12 140 GLY A O 1
ATOM 991 N N . ILE A 1 141 ? 0.297 -24.201 -51.856 1.00 17.72 141 ILE A N 1
ATOM 992 C CA . ILE A 1 141 ? 0.458 -24.669 -50.483 1.00 17.38 141 ILE A CA 1
ATOM 993 C C . ILE A 1 141 ? -0.329 -25.961 -50.265 1.00 16.71 141 ILE A C 1
ATOM 994 O O . ILE A 1 141 ? -1.537 -26.008 -50.491 1.00 16.77 141 ILE A O 1
ATOM 999 N N . SER A 1 142 ? 0.360 -27.008 -49.819 1.00 17.58 142 SER A N 1
ATOM 1000 C CA . SER A 1 142 ? -0.286 -28.299 -49.592 1.00 19.05 142 SER A CA 1
ATOM 1001 C C . SER A 1 142 ? -1.010 -28.378 -48.254 1.00 19.93 142 SER A C 1
ATOM 1002 O O . SER A 1 142 ? -0.850 -27.517 -47.387 1.00 19.10 142 SER A O 1
ATOM 1005 N N . TYR A 1 143 ? -1.807 -29.430 -48.100 1.00 19.16 143 TYR A N 1
ATOM 1006 C CA . TYR A 1 143 ? -2.568 -29.665 -46.884 1.00 19.77 143 TYR A CA 1
ATOM 1007 C C . TYR A 1 143 ? -1.672 -29.678 -45.649 1.00 19.55 143 TYR A C 1
ATOM 1008 O O . TYR A 1 143 ? -1.992 -29.051 -44.639 1.00 18.80 143 TYR A O 1
ATOM 1017 N N . TRP A 1 144 ? -0.549 -30.385 -45.730 1.00 17.92 144 TRP A N 1
ATOM 1018 C CA . TRP A 1 144 ? 0.358 -30.472 -44.592 1.00 18.96 144 TRP A CA 1
ATOM 1019 C C . TRP A 1 144 ? 1.130 -29.187 -44.324 1.00 17.14 144 TRP A C 1
ATOM 1020 O O . TRP A 1 144 ? 1.468 -28.899 -43.178 1.00 16.33 144 TRP A O 1
ATOM 1031 N N . GLN A 1 145 ? 1.409 -28.414 -45.370 1.00 15.24 145 GLN A N 1
ATOM 1032 C CA . GLN A 1 145 ? 2.113 -27.148 -45.180 1.00 15.42 145 GLN A CA 1
ATOM 1033 C C . GLN A 1 145 ? 1.204 -26.180 -44.426 1.00 15.10 145 GLN A C 1
ATOM 1034 O O . GLN A 1 145 ? 1.653 -25.462 -43.534 1.00 16.25 145 GLN A O 1
ATOM 1040 N N . ALA A 1 146 ? -0.073 -26.165 -44.792 1.00 15.12 146 ALA A N 1
ATOM 1041 C CA . ALA A 1 146 ? -1.048 -25.293 -44.138 1.00 14.53 146 ALA A CA 1
ATOM 1042 C C . ALA A 1 146 ? -1.227 -25.741 -42.693 1.00 15.31 146 ALA A C 1
ATOM 1043 O O . ALA A 1 146 ? -1.374 -24.922 -41.783 1.00 13.69 146 ALA A O 1
ATOM 1045 N N . MET A 1 147 ? -1.214 -27.053 -42.488 1.00 14.93 147 MET A N 1
ATOM 1046 C CA . MET A 1 147 ? -1.352 -27.620 -41.156 1.00 16.54 147 MET A CA 1
ATOM 1047 C C . MET A 1 147 ? -0.193 -27.153 -40.277 1.00 15.35 147 MET A C 1
ATOM 1048 O O . MET A 1 147 ? -0.397 -26.714 -39.147 1.00 13.51 147 MET A O 1
ATOM 1053 N N . LEU A 1 148 ? 1.026 -27.255 -40.800 1.00 13.91 148 LEU A N 1
ATOM 1054 C CA . LEU A 1 148 ? 2.205 -26.838 -40.048 1.00 14.28 148 LEU A CA 1
ATOM 1055 C C . LEU A 1 148 ? 2.122 -25.353 -39.700 1.00 14.32 148 LEU A C 1
ATOM 1056 O O . LEU A 1 148 ? 2.482 -24.949 -38.598 1.00 14.31 148 LEU A O 1
ATOM 1061 N N . ALA A 1 149 ? 1.638 -24.544 -40.639 1.00 13.40 149 ALA A N 1
ATOM 1062 C CA . ALA A 1 149 ? 1.503 -23.107 -40.407 1.00 13.75 149 ALA A CA 1
ATOM 1063 C C . ALA A 1 149 ? 0.541 -22.830 -39.253 1.00 13.58 149 ALA A C 1
ATOM 1064 O O . ALA A 1 149 ? 0.823 -22.003 -38.380 1.00 13.53 149 ALA A O 1
ATOM 1066 N N . GLU A 1 150 ? -0.593 -23.525 -39.243 1.00 12.50 150 GLU A N 1
ATOM 1067 C CA . GLU A 1 150 ? -1.578 -23.336 -38.182 1.00 10.99 150 GLU A CA 1
ATOM 1068 C C . GLU A 1 150 ? -1.033 -23.782 -36.823 1.00 11.23 150 GLU A C 1
ATOM 1069 O O . GLU A 1 150 ? -1.333 -23.171 -35.798 1.00 10.92 150 GLU A O 1
ATOM 1075 N N . VAL A 1 151 ? -0.230 -24.841 -36.805 1.00 9.90 151 VAL A N 1
ATOM 1076 C CA . VAL A 1 151 ? 0.349 -25.296 -35.544 1.00 10.88 151 VAL A CA 1
ATOM 1077 C C . VAL A 1 151 ? 1.309 -24.246 -34.980 1.00 11.10 151 VAL A C 1
ATOM 1078 O O . VAL A 1 151 ? 1.215 -23.877 -33.806 1.00 12.39 151 VAL A O 1
ATOM 1082 N N . VAL A 1 152 ? 2.232 -23.765 -35.811 1.00 10.04 152 VAL A N 1
ATOM 1083 C CA . VAL A 1 152 ? 3.209 -22.772 -35.358 1.00 11.22 152 VAL A CA 1
ATOM 1084 C C . VAL A 1 152 ? 2.525 -21.463 -34.967 1.00 9.65 152 VAL A C 1
ATOM 1085 O O . VAL A 1 152 ? 2.835 -20.871 -33.930 1.00 9.61 152 VAL A O 1
ATOM 1089 N N . GLY A 1 153 ? 1.589 -21.015 -35.795 1.00 10.37 153 GLY A N 1
ATOM 1090 C CA . GLY A 1 153 ? 0.878 -19.784 -35.496 1.00 11.04 153 GLY A CA 1
ATOM 1091 C C . GLY A 1 153 ? 0.085 -19.859 -34.201 1.00 11.16 153 GLY A C 1
ATOM 1092 O O . GLY A 1 153 ? 0.141 -18.947 -33.378 1.00 9.74 153 GLY A O 1
ATOM 1093 N N . THR A 1 154 ? -0.650 -20.949 -33.998 1.00 9.91 154 THR A N 1
ATOM 1094 C CA . THR A 1 154 ? -1.447 -21.068 -32.786 1.00 10.29 154 THR A CA 1
ATOM 1095 C C . THR A 1 154 ? -0.556 -21.298 -31.566 1.00 9.90 154 THR A C 1
ATOM 1096 O O . THR A 1 154 ? -0.929 -20.951 -30.447 1.00 10.34 154 THR A O 1
ATOM 1100 N N . PHE A 1 155 ? 0.623 -21.877 -31.784 1.00 10.12 155 PHE A N 1
ATOM 1101 C CA . PHE A 1 155 ? 1.566 -22.093 -30.692 1.00 10.88 155 PHE A CA 1
ATOM 1102 C C . PHE A 1 155 ? 1.959 -20.722 -30.134 1.00 10.27 155 PHE A C 1
ATOM 1103 O O . PHE A 1 155 ? 1.936 -20.503 -28.921 1.00 10.09 155 PHE A O 1
ATOM 1111 N N . LEU A 1 156 ? 2.320 -19.793 -31.018 1.00 10.06 156 LEU A N 1
ATOM 1112 C CA . LEU A 1 156 ? 2.704 -18.455 -30.564 1.00 8.84 156 LEU A CA 1
ATOM 1113 C C . LEU A 1 156 ? 1.546 -17.777 -29.841 1.00 9.33 156 LEU A C 1
ATOM 1114 O O . LEU A 1 156 ? 1.730 -17.181 -28.778 1.00 7.80 156 LEU A O 1
ATOM 1119 N N . LEU A 1 157 ? 0.352 -17.863 -30.421 1.00 8.40 157 LEU A N 1
ATOM 1120 C CA . LEU A 1 157 ? -0.823 -17.258 -29.802 1.00 9.32 157 LEU A CA 1
ATOM 1121 C C . LEU A 1 157 ? -1.042 -17.788 -28.387 1.00 9.81 157 LEU A C 1
ATOM 1122 O O . LEU A 1 157 ? -1.175 -17.015 -27.439 1.00 8.51 157 LEU A O 1
ATOM 1127 N N . MET A 1 158 ? -1.068 -19.109 -28.245 1.00 9.93 158 MET A N 1
ATOM 1128 C CA . MET A 1 158 ? -1.314 -19.717 -26.939 1.00 10.60 158 MET A CA 1
ATOM 1129 C C . MET A 1 158 ? -0.217 -19.482 -25.899 1.00 10.57 158 MET A C 1
ATOM 1130 O O . MET A 1 158 ? -0.518 -19.246 -24.728 1.00 10.38 158 MET A O 1
ATOM 1135 N N . ILE A 1 159 ? 1.048 -19.544 -26.304 1.00 9.68 159 ILE A N 1
ATOM 1136 C CA . ILE A 1 159 ? 2.117 -19.331 -25.331 1.00 10.82 159 ILE A CA 1
ATOM 1137 C C . ILE A 1 159 ? 2.089 -17.881 -24.841 1.00 10.48 159 ILE A C 1
ATOM 1138 O O . ILE A 1 159 ? 2.431 -17.592 -23.693 1.00 10.45 159 ILE A O 1
ATOM 1143 N N . THR A 1 160 ? 1.643 -16.969 -25.702 1.00 10.12 160 THR A N 1
ATOM 1144 C CA . THR A 1 160 ? 1.541 -15.566 -25.324 1.00 8.32 160 THR A CA 1
ATOM 1145 C C . THR A 1 160 ? 0.386 -15.436 -24.325 1.00 10.16 160 THR A C 1
ATOM 1146 O O . THR A 1 160 ? 0.507 -14.758 -23.305 1.00 10.34 160 THR A O 1
ATOM 1150 N N . ILE A 1 161 ? -0.727 -16.108 -24.610 1.00 10.10 161 ILE A N 1
ATOM 1151 C CA . ILE A 1 161 ? -1.880 -16.068 -23.715 1.00 9.81 161 ILE A CA 1
ATOM 1152 C C . ILE A 1 161 ? -1.483 -16.597 -22.332 1.00 11.10 161 ILE A C 1
ATOM 1153 O O . ILE A 1 161 ? -1.881 -16.041 -21.311 1.00 10.51 161 ILE A O 1
ATOM 1158 N N . MET A 1 162 ? -0.681 -17.656 -22.305 1.00 12.11 162 MET A N 1
ATOM 1159 C CA . MET A 1 162 ? -0.238 -18.232 -21.035 1.00 13.75 162 MET A CA 1
ATOM 1160 C C . MET A 1 162 ? 0.582 -17.219 -20.236 1.00 13.97 162 MET A C 1
ATOM 1161 O O . MET A 1 162 ? 0.370 -17.039 -19.035 1.00 14.79 162 MET A O 1
ATOM 1166 N N . GLY A 1 163 ? 1.513 -16.553 -20.910 1.00 12.30 163 GLY A N 1
ATOM 1167 C CA . GLY A 1 163 ? 2.363 -15.592 -20.229 1.00 13.35 163 GLY A CA 1
ATOM 1168 C C . GLY A 1 163 ? 1.742 -14.272 -19.811 1.00 14.48 163 GLY A C 1
ATOM 1169 O O . GLY A 1 163 ? 2.074 -13.743 -18.746 1.00 15.19 163 GLY A O 1
ATOM 1170 N N . ILE A 1 164 ? 0.826 -13.743 -20.620 1.00 13.42 164 ILE A N 1
ATOM 1171 C CA . ILE A 1 164 ? 0.221 -12.449 -20.319 1.00 13.04 164 ILE A CA 1
ATOM 1172 C C . ILE A 1 164 ? -1.189 -12.467 -19.715 1.00 13.71 164 ILE A C 1
ATOM 1173 O O . ILE A 1 164 ? -1.614 -11.481 -19.117 1.00 14.69 164 ILE A O 1
ATOM 1178 N N . ALA A 1 165 ? -1.916 -13.572 -19.856 1.00 14.58 165 ALA A N 1
ATOM 1179 C CA . ALA A 1 165 ? -3.271 -13.631 -19.313 1.00 15.69 165 ALA A CA 1
ATOM 1180 C C . ALA A 1 165 ? -3.480 -14.689 -18.232 1.00 17.55 165 ALA A C 1
ATOM 1181 O O . ALA A 1 165 ? -4.258 -14.481 -17.299 1.00 20.02 165 ALA A O 1
ATOM 1183 N N . VAL A 1 166 ? -2.791 -15.818 -18.359 1.00 17.46 166 VAL A N 1
ATOM 1184 C CA . VAL A 1 166 ? -2.930 -16.915 -17.402 1.00 18.73 166 VAL A CA 1
ATOM 1185 C C . VAL A 1 166 ? -1.988 -16.807 -16.207 1.00 20.05 166 VAL A C 1
ATOM 1186 O O . VAL A 1 166 ? -2.418 -16.926 -15.055 1.00 20.27 166 VAL A O 1
ATOM 1190 N N . ASP A 1 167 ? -0.709 -16.576 -16.482 1.00 20.38 167 ASP A N 1
ATOM 1191 C CA . ASP A 1 167 ? 0.298 -16.472 -15.432 1.00 22.41 167 ASP A CA 1
ATOM 1192 C C . ASP A 1 167 ? -0.022 -15.393 -14.402 1.00 23.66 167 ASP A C 1
ATOM 1193 O O . ASP A 1 167 ? -0.294 -14.244 -14.746 1.00 22.15 167 ASP A O 1
ATOM 1198 N N . GLU A 1 168 ? 0.028 -15.773 -13.131 1.00 25.06 168 GLU A N 1
ATOM 1199 C CA . GLU A 1 168 ? -0.249 -14.858 -12.031 1.00 27.85 168 GLU A CA 1
ATOM 1200 C C . GLU A 1 168 ? 0.731 -13.686 -11.943 1.00 26.83 168 GLU A C 1
ATOM 1201 O O . GLU A 1 168 ? 0.444 -12.683 -11.293 1.00 27.95 168 GLU A O 1
ATOM 1207 N N . ARG A 1 169 ? 1.881 -13.808 -12.599 1.00 26.58 169 ARG A N 1
ATOM 1208 C CA . ARG A 1 169 ? 2.890 -12.751 -12.576 1.00 26.63 169 ARG A CA 1
ATOM 1209 C C . ARG A 1 169 ? 2.705 -11.743 -13.711 1.00 24.97 169 ARG A C 1
ATOM 1210 O O . ARG A 1 169 ? 3.389 -10.721 -13.760 1.00 24.88 169 ARG A O 1
ATOM 1218 N N . ALA A 1 170 ? 1.778 -12.033 -14.616 1.00 22.29 170 ALA A N 1
ATOM 1219 C CA . ALA A 1 170 ? 1.520 -11.162 -15.762 1.00 22.47 170 ALA A CA 1
ATOM 1220 C C . ALA A 1 170 ? 1.128 -9.740 -15.369 1.00 21.87 170 ALA A C 1
ATOM 1221 O O . ALA A 1 170 ? 0.323 -9.536 -14.457 1.00 21.27 170 ALA A O 1
ATOM 1223 N N . PRO A 1 171 ? 1.693 -8.734 -16.058 1.00 21.04 171 PRO A N 1
ATOM 1224 C CA . PRO A 1 171 ? 1.372 -7.336 -15.755 1.00 21.40 171 PRO A CA 1
ATOM 1225 C C . PRO A 1 171 ? -0.094 -7.075 -16.081 1.00 22.54 171 PRO A C 1
ATOM 1226 O O . PRO A 1 171 ? -0.539 -7.300 -17.207 1.00 20.87 171 PRO A O 1
ATOM 1230 N N . LYS A 1 172 ? -0.842 -6.611 -15.086 1.00 23.09 172 LYS A N 1
ATOM 1231 C CA . LYS A 1 172 ? -2.265 -6.352 -15.258 1.00 23.22 172 LYS A CA 1
ATOM 1232 C C . LYS A 1 172 ? -2.622 -5.300 -16.300 1.00 21.39 172 LYS A C 1
ATOM 1233 O O . LYS A 1 172 ? -1.962 -4.266 -16.416 1.00 20.51 172 LYS A O 1
ATOM 1239 N N . GLY A 1 173 ? -3.676 -5.588 -17.059 1.00 18.43 173 GLY A N 1
ATOM 1240 C CA . GLY A 1 173 ? -4.155 -4.663 -18.068 1.00 17.15 173 GLY A CA 1
ATOM 1241 C C . GLY A 1 173 ? -3.637 -4.843 -19.483 1.00 15.73 173 GLY A C 1
ATOM 1242 O O . GLY A 1 173 ? -4.288 -4.408 -20.428 1.00 16.09 173 GLY A O 1
ATOM 1243 N N . PHE A 1 174 ? -2.485 -5.487 -19.637 1.00 13.38 174 PHE A N 1
ATOM 1244 C CA . PHE A 1 174 ? -1.880 -5.680 -20.957 1.00 12.98 174 PHE A CA 1
ATOM 1245 C C . PHE A 1 174 ? -2.405 -6.836 -21.801 1.00 13.26 174 PHE A C 1
ATOM 1246 O O . PHE A 1 174 ? -2.230 -6.838 -23.021 1.00 11.62 174 PHE A O 1
ATOM 1254 N N . ALA A 1 175 ? -3.048 -7.813 -21.174 1.00 12.75 175 ALA A N 1
ATOM 1255 C CA . ALA A 1 175 ? -3.521 -8.987 -21.911 1.00 13.17 175 ALA A CA 1
ATOM 1256 C C . ALA A 1 175 ? -4.269 -8.724 -23.217 1.00 11.38 175 ALA A C 1
ATOM 1257 O O . ALA A 1 175 ? -3.905 -9.258 -24.267 1.00 10.84 175 ALA A O 1
ATOM 1259 N N . GLY A 1 176 ? -5.309 -7.903 -23.161 1.00 10.14 176 GLY A N 1
ATOM 1260 C CA . GLY A 1 176 ? -6.087 -7.638 -24.360 1.00 10.03 176 GLY A CA 1
ATOM 1261 C C . GLY A 1 176 ? -5.302 -7.115 -25.550 1.00 9.68 176 GLY A C 1
ATOM 1262 O O . GLY A 1 176 ? -5.372 -7.678 -26.647 1.00 8.65 176 GLY A O 1
ATOM 1263 N N . ILE A 1 177 ? -4.543 -6.045 -25.343 1.00 7.58 177 ILE A N 1
ATOM 1264 C CA . ILE A 1 177 ? -3.803 -5.463 -26.452 1.00 9.30 177 ILE A CA 1
ATOM 1265 C C . ILE A 1 177 ? -2.675 -6.358 -26.958 1.00 8.50 177 ILE A C 1
ATOM 1266 O O . ILE A 1 177 ? -2.465 -6.464 -28.165 1.00 8.61 177 ILE A O 1
ATOM 1271 N N . ILE A 1 178 ? -1.969 -7.033 -26.055 1.00 7.92 178 ILE A N 1
ATOM 1272 C CA . ILE A 1 178 ? -0.879 -7.896 -26.495 1.00 9.28 178 ILE A CA 1
ATOM 1273 C C . ILE A 1 178 ? -1.395 -9.102 -27.281 1.00 9.13 178 ILE A C 1
ATOM 1274 O O . ILE A 1 178 ? -0.822 -9.470 -28.307 1.00 10.02 178 ILE A O 1
ATOM 1279 N N . ILE A 1 179 ? -2.475 -9.717 -26.809 1.00 9.07 179 ILE A N 1
ATOM 1280 C CA . ILE A 1 179 ? -3.031 -10.866 -27.512 1.00 8.73 179 ILE A CA 1
ATOM 1281 C C . ILE A 1 179 ? -3.513 -10.445 -28.903 1.00 8.72 179 ILE A C 1
ATOM 1282 O O . ILE A 1 179 ? -3.245 -11.127 -29.895 1.00 9.40 179 ILE A O 1
ATOM 1287 N N . GLY A 1 180 ? -4.206 -9.314 -28.980 1.00 7.81 180 GLY A N 1
ATOM 1288 C CA . GLY A 1 180 ? -4.685 -8.844 -30.269 1.00 9.49 180 GLY A CA 1
ATOM 1289 C C . GLY A 1 180 ? -3.561 -8.538 -31.250 1.00 8.32 180 GLY A C 1
ATOM 1290 O O . GLY A 1 180 ? -3.619 -8.935 -32.418 1.00 8.47 180 GLY A O 1
ATOM 1291 N N . LEU A 1 181 ? -2.531 -7.829 -30.792 1.00 8.97 181 LEU A N 1
ATOM 1292 C CA . LEU A 1 181 ? -1.422 -7.492 -31.677 1.00 8.75 181 LEU A CA 1
ATOM 1293 C C . LEU A 1 181 ? -0.643 -8.739 -32.090 1.00 8.29 181 LEU A C 1
ATOM 1294 O O . LEU A 1 181 ? -0.127 -8.816 -33.202 1.00 7.85 181 LEU A O 1
ATOM 1299 N N . THR A 1 182 ? -0.569 -9.725 -31.203 1.00 7.91 182 THR A N 1
ATOM 1300 C CA . THR A 1 182 ? 0.135 -10.958 -31.538 1.00 7.90 182 THR A CA 1
ATOM 1301 C C . THR A 1 182 ? -0.584 -11.634 -32.708 1.00 7.99 182 THR A C 1
ATOM 1302 O O . THR A 1 182 ? 0.051 -12.116 -33.645 1.00 8.37 182 THR A O 1
ATOM 1306 N N . VAL A 1 183 ? -1.912 -11.651 -32.659 1.00 7.95 183 VAL A N 1
ATOM 1307 C CA . VAL A 1 183 ? -2.687 -12.242 -33.743 1.00 7.54 183 VAL A CA 1
ATOM 1308 C C . VAL A 1 183 ? -2.447 -11.449 -35.031 1.00 7.77 183 VAL A C 1
ATOM 1309 O O . VAL A 1 183 ? -2.270 -12.034 -36.099 1.00 7.00 183 VAL A O 1
ATOM 1313 N N . ALA A 1 184 ? -2.423 -10.122 -34.931 1.00 7.94 184 ALA A N 1
ATOM 1314 C CA . ALA A 1 184 ? -2.192 -9.287 -36.115 1.00 7.82 184 ALA A CA 1
ATOM 1315 C C . ALA A 1 184 ? -0.862 -9.658 -36.770 1.00 8.65 184 ALA A C 1
ATOM 1316 O O . ALA A 1 184 ? -0.769 -9.764 -37.996 1.00 7.96 184 ALA A O 1
ATOM 1318 N N . GLY A 1 185 ? 0.161 -9.866 -35.944 1.00 7.22 185 GLY A N 1
ATOM 1319 C CA . GLY A 1 185 ? 1.474 -10.229 -36.459 1.00 8.19 185 GLY A CA 1
ATOM 1320 C C . GLY A 1 185 ? 1.507 -11.601 -37.106 1.00 7.63 185 GLY A C 1
ATOM 1321 O O . GLY A 1 185 ? 2.148 -11.794 -38.137 1.00 8.27 185 GLY A O 1
ATOM 1322 N N . ILE A 1 186 ? 0.823 -12.562 -36.501 1.00 7.39 186 ILE A N 1
ATOM 1323 C CA . ILE A 1 186 ? 0.777 -13.917 -37.039 1.00 8.30 186 ILE A CA 1
ATOM 1324 C C . ILE A 1 186 ? 0.067 -13.915 -38.394 1.00 9.20 186 ILE A C 1
ATOM 1325 O O . ILE A 1 186 ? 0.515 -14.574 -39.335 1.00 9.88 186 ILE A O 1
ATOM 1330 N N . ILE A 1 187 ? -1.021 -13.158 -38.504 1.00 8.30 187 ILE A N 1
ATOM 1331 C CA . ILE A 1 187 ? -1.761 -13.084 -39.764 1.00 8.35 187 ILE A CA 1
A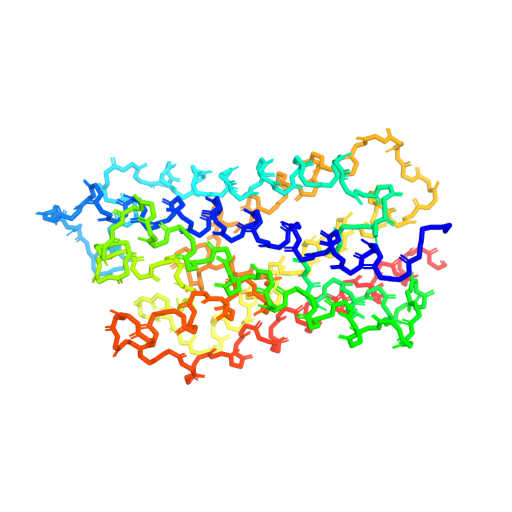TOM 1332 C C . ILE A 1 187 ? -0.914 -12.415 -40.848 1.00 9.33 187 ILE A C 1
ATOM 1333 O O . ILE A 1 187 ? -0.949 -12.811 -42.016 1.00 10.36 187 ILE A O 1
ATOM 1338 N N . THR A 1 188 ? -0.144 -11.404 -40.466 1.00 8.66 188 THR A N 1
ATOM 1339 C CA . THR A 1 188 ? 0.695 -10.712 -41.435 1.00 9.13 188 THR A CA 1
ATOM 1340 C C . THR A 1 188 ? 1.661 -11.694 -42.102 1.00 9.82 188 THR A C 1
ATOM 1341 O O . THR A 1 188 ? 1.877 -11.642 -43.314 1.00 11.15 188 THR A O 1
ATOM 1345 N N . THR A 1 189 ? 2.217 -12.608 -41.313 1.00 9.41 189 THR A N 1
ATOM 1346 C CA . THR A 1 189 ? 3.166 -13.590 -41.834 1.00 10.63 189 THR A CA 1
ATOM 1347 C C . THR A 1 189 ? 2.522 -14.795 -42.526 1.00 10.24 189 THR A C 1
ATOM 1348 O O . THR A 1 189 ? 2.886 -15.148 -43.649 1.00 11.34 189 THR A O 1
ATOM 1352 N N . LEU A 1 190 ? 1.562 -15.411 -41.845 1.00 9.09 190 LEU A N 1
ATOM 1353 C CA . LEU A 1 190 ? 0.901 -16.627 -42.328 1.00 9.96 190 LEU A CA 1
ATOM 1354 C C . LEU A 1 190 ? -0.380 -16.480 -43.152 1.00 10.87 190 LEU A C 1
ATOM 1355 O O . LEU A 1 190 ? -0.891 -17.471 -43.678 1.00 10.71 190 LEU A O 1
ATOM 1360 N N . GLY A 1 191 ? -0.895 -15.263 -43.268 1.00 9.30 191 GLY A N 1
ATOM 1361 C CA . GLY A 1 191 ? -2.121 -15.060 -44.020 1.00 10.71 191 GLY A CA 1
ATOM 1362 C C . GLY A 1 191 ? -2.086 -15.625 -45.430 1.00 11.35 191 GLY A C 1
ATOM 1363 O O . GLY A 1 191 ? -3.012 -16.324 -45.847 1.00 11.48 191 GLY A O 1
ATOM 1364 N N . ASN A 1 192 ? -1.012 -15.339 -46.159 1.00 11.72 192 ASN A N 1
ATOM 1365 C CA . ASN A 1 192 ? -0.890 -15.800 -47.539 1.00 12.40 192 ASN A CA 1
ATOM 1366 C C . ASN A 1 192 ? -0.417 -17.246 -47.675 1.00 13.91 192 ASN A C 1
ATOM 1367 O O . ASN A 1 192 ? -0.081 -17.697 -48.774 1.00 13.57 192 ASN A O 1
ATOM 1372 N N . ILE A 1 193 ? -0.386 -17.972 -46.563 1.00 12.47 193 ILE A N 1
ATOM 1373 C CA . ILE A 1 193 ? 0.011 -19.374 -46.598 1.00 13.99 193 ILE A CA 1
ATOM 1374 C C . ILE A 1 193 ? -1.205 -20.253 -46.308 1.00 14.34 193 ILE A C 1
ATOM 1375 O O . ILE A 1 193 ? -1.628 -21.036 -47.161 1.00 13.51 193 ILE A O 1
ATOM 1380 N N . SER A 1 194 ? -1.791 -20.098 -45.122 1.00 13.03 194 SER A N 1
ATOM 1381 C CA . SER A 1 194 ? -2.953 -20.898 -44.729 1.00 12.67 194 SER A CA 1
ATOM 1382 C C . SER A 1 194 ? -4.191 -20.056 -44.442 1.00 13.12 194 SER A C 1
ATOM 1383 O O . SER A 1 194 ? -5.261 -20.594 -44.160 1.00 13.76 194 SER A O 1
ATOM 1386 N N . GLY A 1 195 ? -4.042 -18.738 -44.496 1.00 12.82 195 GLY A N 1
ATOM 1387 C CA . GLY A 1 195 ? -5.157 -17.864 -44.182 1.00 12.29 195 GLY A CA 1
ATOM 1388 C C . GLY A 1 195 ? -5.027 -17.450 -42.725 1.00 11.65 195 GLY A C 1
ATOM 1389 O O . GLY A 1 195 ? -5.725 -16.554 -42.255 1.00 12.39 195 GLY A O 1
ATOM 1390 N N . SER A 1 196 ? -4.125 -18.123 -42.012 1.00 11.15 196 SER A N 1
ATOM 1391 C CA . SER A 1 196 ? -3.843 -17.848 -40.599 1.00 11.70 196 SER A CA 1
ATOM 1392 C C . SER A 1 196 ? -5.084 -17.782 -39.714 1.00 11.41 196 SER A C 1
ATOM 1393 O O . SER A 1 196 ? -5.378 -16.747 -39.10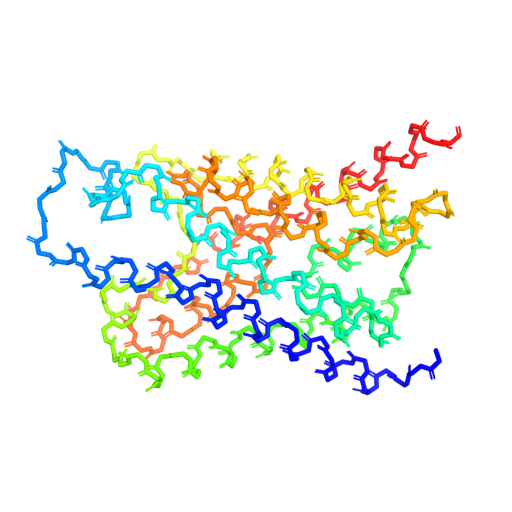7 1.00 10.76 196 SER A O 1
ATOM 1396 N N . SER A 1 197 ? -5.804 -18.896 -39.637 1.00 10.28 197 SER A N 1
ATOM 1397 C CA . SER A 1 197 ? -7.015 -18.987 -38.825 1.00 11.07 197 SER A CA 1
ATOM 1398 C C . SER A 1 197 ? -6.741 -18.986 -37.322 1.00 11.08 197 SER A C 1
ATOM 1399 O O . SER A 1 197 ? -7.276 -18.149 -36.591 1.00 11.39 197 SER A O 1
ATOM 1402 N N . LEU A 1 198 ? -5.929 -19.947 -36.878 1.00 10.96 198 LEU A N 1
ATOM 1403 C CA . LEU A 1 198 ? -5.562 -20.115 -35.467 1.00 10.70 198 LEU A CA 1
ATOM 1404 C C . LEU A 1 198 ? -6.803 -20.347 -34.619 1.00 11.66 198 LEU A C 1
ATOM 1405 O O . LEU A 1 198 ? -6.718 -20.384 -33.392 1.00 11.66 198 LEU A O 1
ATOM 1410 N N . ASN A 1 199 ? -7.940 -20.559 -35.272 1.00 12.13 199 ASN A N 1
ATOM 1411 C CA . ASN A 1 199 ? -9.210 -20.639 -34.558 1.00 12.14 199 ASN A CA 1
ATOM 1412 C C . ASN A 1 199 ? -10.264 -21.468 -35.304 1.00 11.88 199 ASN A C 1
ATOM 1413 O O . ASN A 1 199 ? -10.767 -21.044 -36.343 1.00 11.01 199 ASN A O 1
ATOM 1418 N N . PRO A 1 200 ? -10.633 -22.646 -34.770 1.00 10.73 200 PRO A N 1
ATOM 1419 C CA . PRO A 1 200 ? -11.635 -23.488 -35.436 1.00 11.54 200 PRO A CA 1
ATOM 1420 C C . PRO A 1 200 ? -12.985 -22.804 -35.689 1.00 11.91 200 PRO A C 1
ATOM 1421 O O . PRO A 1 200 ? -13.633 -23.063 -36.702 1.00 13.42 200 PRO A O 1
ATOM 1425 N N . ALA A 1 201 ? -13.408 -21.935 -34.774 1.00 10.73 201 ALA A N 1
ATOM 1426 C CA . ALA A 1 201 ? -14.687 -21.242 -34.932 1.00 10.78 201 ALA A CA 1
ATOM 1427 C C . ALA A 1 201 ? -14.594 -20.152 -35.996 1.00 11.99 201 ALA A C 1
ATOM 1428 O O . ALA A 1 201 ? -15.517 -19.972 -36.800 1.00 12.50 201 ALA A O 1
ATOM 1430 N N . ARG A 1 202 ? -13.479 -19.426 -35.998 1.00 11.46 202 ARG A N 1
ATOM 1431 C CA . ARG A 1 202 ? -13.262 -18.354 -36.966 1.00 11.59 202 ARG A CA 1
ATOM 1432 C C . ARG A 1 202 ? -13.265 -18.892 -38.398 1.00 12.54 202 ARG A C 1
ATOM 1433 O O . ARG A 1 202 ? -13.534 -18.154 -39.349 1.00 12.42 202 ARG A O 1
ATOM 1441 N N . THR A 1 203 ? -12.966 -20.179 -38.552 1.00 12.21 203 THR A N 1
ATOM 1442 C CA . THR A 1 203 ? -12.980 -20.793 -39.875 1.00 12.56 203 THR A CA 1
ATOM 1443 C C . THR A 1 203 ? -14.378 -21.350 -40.156 1.00 12.75 203 THR A C 1
ATOM 1444 O O . THR A 1 203 ? -14.891 -21.233 -41.268 1.00 12.06 203 THR A O 1
ATOM 1448 N N . PHE A 1 204 ? -14.993 -21.936 -39.134 1.00 13.88 204 PHE A N 1
ATOM 1449 C CA . PHE A 1 204 ? -16.335 -22.517 -39.244 1.00 14.33 204 PHE A CA 1
ATOM 1450 C C . PHE A 1 204 ? -17.395 -21.540 -39.767 1.00 14.05 204 PHE A C 1
ATOM 1451 O O . PHE A 1 204 ? -18.164 -21.870 -40.677 1.00 13.89 204 PHE A O 1
ATOM 1459 N N . GLY A 1 205 ? -17.443 -20.347 -39.181 1.00 13.17 205 GLY A N 1
ATOM 1460 C CA . GLY A 1 205 ? -18.428 -19.355 -39.591 1.00 14.06 205 GLY A CA 1
ATOM 1461 C C . GLY A 1 205 ? -18.433 -19.063 -41.080 1.00 14.35 205 GLY A C 1
ATOM 1462 O O . GLY A 1 205 ? -19.459 -19.221 -41.749 1.00 15.15 205 GLY A O 1
ATOM 1463 N N . PRO A 1 206 ? -17.300 -18.606 -41.629 1.00 13.83 206 PRO A N 1
ATOM 1464 C CA . PRO A 1 206 ? -17.198 -18.298 -43.058 1.00 14.21 206 PRO A CA 1
ATOM 1465 C C . PRO A 1 206 ? -17.460 -19.529 -43.935 1.00 14.55 206 PRO A C 1
ATOM 1466 O O . PRO A 1 206 ? -18.092 -19.424 -44.984 1.00 14.71 206 PRO A O 1
ATOM 1470 N N . TYR A 1 207 ? -16.969 -20.690 -43.508 1.00 14.50 207 TYR A N 1
ATOM 1471 C CA . TYR A 1 207 ? -17.181 -21.924 -44.270 1.00 14.67 207 TYR A CA 1
ATOM 1472 C C . TYR A 1 207 ? -18.674 -22.199 -44.422 1.00 15.71 207 TYR A C 1
ATOM 1473 O O . TYR A 1 207 ? -19.151 -22.494 -45.519 1.00 16.44 207 TYR A O 1
ATOM 1482 N N . LEU A 1 208 ? -19.405 -22.103 -43.316 1.00 15.60 208 LEU A N 1
ATOM 1483 C CA . LEU A 1 208 ? -20.845 -22.351 -43.328 1.00 17.58 208 LEU A CA 1
ATOM 1484 C C . LEU A 1 208 ? -21.580 -21.382 -44.250 1.00 17.96 208 LEU A C 1
ATOM 1485 O O . LEU A 1 208 ? -22.356 -21.798 -45.116 1.00 17.90 208 LEU A O 1
ATOM 1490 N N . ASN A 1 209 ? -21.332 -20.089 -44.076 1.00 16.46 209 ASN A N 1
ATOM 1491 C CA . ASN A 1 209 ? -21.995 -19.096 -44.902 1.00 16.21 209 ASN A CA 1
ATOM 1492 C C . ASN A 1 209 ? -21.570 -19.134 -46.370 1.00 16.74 209 ASN A C 1
ATOM 1493 O O . ASN A 1 209 ? -22.387 -18.868 -47.256 1.00 17.55 209 ASN A O 1
ATOM 1498 N N . ASP A 1 210 ? -20.309 -19.469 -46.638 1.00 16.50 210 ASP A N 1
ATOM 1499 C CA . ASP A 1 210 ? -19.844 -19.560 -48.020 1.00 18.13 210 ASP A CA 1
ATOM 1500 C C . ASP A 1 210 ? -20.583 -20.692 -48.725 1.00 19.73 210 ASP A C 1
ATOM 1501 O O . ASP A 1 210 ? -20.922 -20.593 -49.906 1.00 19.71 210 ASP A O 1
ATOM 1506 N N . MET A 1 211 ? -20.820 -21.773 -47.992 1.00 21.25 211 MET A N 1
ATOM 1507 C CA . MET A 1 211 ? -21.521 -22.923 -48.543 1.00 24.60 211 MET A CA 1
ATOM 1508 C C . MET A 1 211 ? -22.963 -22.562 -48.884 1.00 26.15 211 MET A C 1
ATOM 1509 O O . MET A 1 211 ? -23.448 -22.861 -49.975 1.00 26.61 211 MET A O 1
ATOM 1514 N N . ILE A 1 212 ? -23.635 -21.907 -47.945 1.00 26.89 212 ILE A N 1
ATOM 1515 C CA . ILE A 1 212 ? -25.032 -21.519 -48.112 1.00 29.07 212 ILE A CA 1
ATOM 1516 C C . ILE A 1 212 ? -25.289 -20.388 -49.103 1.00 30.59 212 ILE A C 1
ATOM 1517 O O . ILE A 1 212 ? -26.266 -20.431 -49.854 1.00 31.55 212 ILE A O 1
ATOM 1522 N N . PHE A 1 213 ? -24.416 -19.385 -49.116 1.00 30.24 213 PHE A N 1
ATOM 1523 C CA . PHE A 1 213 ? -24.607 -18.231 -49.989 1.00 30.64 213 PHE A CA 1
ATOM 1524 C C . PHE A 1 213 ? -23.666 -18.081 -51.181 1.00 30.68 213 PHE A C 1
ATOM 1525 O O . PHE A 1 213 ? -23.960 -17.329 -52.109 1.00 32.67 213 PHE A O 1
ATOM 1533 N N . ALA A 1 214 ? -22.539 -18.783 -51.170 1.00 29.83 214 ALA A N 1
ATOM 1534 C CA . ALA A 1 214 ? -21.600 -18.686 -52.283 1.00 29.33 214 ALA A CA 1
ATOM 1535 C C . ALA A 1 214 ? -21.483 -20.010 -53.029 1.00 28.11 214 ALA A C 1
ATOM 1536 O O . ALA A 1 214 ? -20.821 -20.090 -54.064 1.00 28.70 214 ALA A O 1
ATOM 1538 N N . GLY A 1 215 ? -22.129 -21.045 -52.503 1.00 27.65 215 GLY A N 1
ATOM 1539 C CA . GLY A 1 215 ? -22.067 -22.348 -53.140 1.00 25.77 215 GLY A CA 1
ATOM 1540 C C . GLY A 1 215 ? -20.654 -22.901 -53.125 1.00 25.91 215 GLY A C 1
ATOM 1541 O O . GLY A 1 215 ? -20.313 -23.792 -53.907 1.00 24.82 215 GLY A O 1
ATOM 1542 N N . THR A 1 216 ? -19.827 -22.368 -52.230 1.00 24.77 216 THR A N 1
ATOM 1543 C CA . THR A 1 216 ? -18.443 -22.807 -52.111 1.00 25.02 216 THR A CA 1
ATOM 1544 C C . THR A 1 216 ? -18.323 -23.838 -50.995 1.00 24.41 216 THR A C 1
ATOM 1545 O O . THR A 1 216 ? -18.744 -23.595 -49.863 1.00 24.45 216 THR A O 1
ATOM 1549 N N . ASP A 1 217 ? -17.741 -24.985 -51.328 1.00 22.98 217 ASP A N 1
ATOM 1550 C CA . ASP A 1 217 ? -17.561 -26.087 -50.390 1.00 23.88 217 ASP A CA 1
ATOM 1551 C C . ASP A 1 217 ? -16.082 -26.223 -50.018 1.00 23.14 217 ASP A C 1
ATOM 1552 O O . ASP A 1 217 ? -15.289 -26.778 -50.779 1.00 22.40 217 ASP A O 1
ATOM 1557 N N . LEU A 1 218 ? -15.721 -25.716 -48.843 1.00 22.04 218 LEU A N 1
ATOM 1558 C CA . LEU A 1 218 ? -14.336 -25.763 -48.375 1.00 21.17 218 LEU A CA 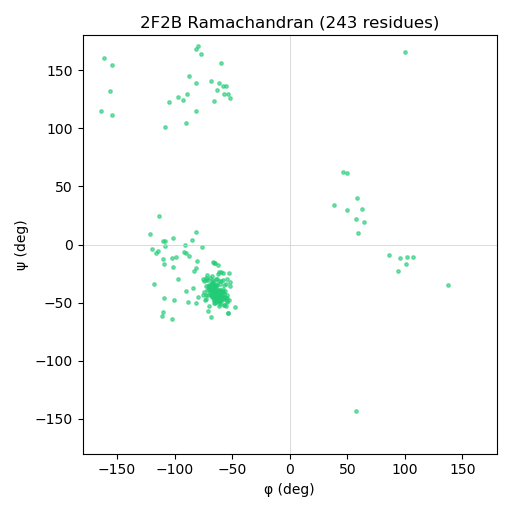1
ATOM 1559 C C .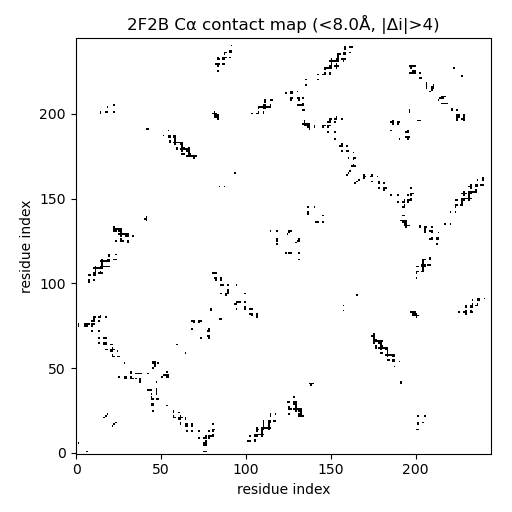 LEU A 1 218 ? -14.139 -26.760 -47.232 1.00 20.47 218 LEU A C 1
ATOM 1560 O O . LEU A 1 218 ? -13.036 -26.892 -46.700 1.00 19.67 218 LEU A O 1
ATOM 1565 N N . TRP A 1 219 ? -15.202 -27.469 -46.868 1.00 19.27 219 TRP A N 1
ATOM 1566 C CA . TRP A 1 219 ? -15.146 -28.417 -45.759 1.00 20.00 219 TRP A CA 1
ATOM 1567 C C . TRP A 1 219 ? -14.037 -29.462 -45.813 1.00 19.94 219 TRP A C 1
ATOM 1568 O O . TRP A 1 219 ? -13.621 -29.985 -44.781 1.00 19.26 219 TRP A O 1
ATOM 1579 N N . ASN A 1 220 ? -13.555 -29.761 -47.011 1.00 20.59 220 ASN A N 1
ATOM 1580 C CA . ASN A 1 220 ? -12.485 -30.735 -47.175 1.00 21.73 220 ASN A CA 1
ATOM 1581 C C . ASN A 1 220 ? -11.179 -30.239 -46.549 1.00 21.06 220 ASN A C 1
ATOM 1582 O O . ASN A 1 220 ? -10.257 -31.021 -46.312 1.00 20.64 220 ASN A O 1
ATOM 1587 N N . TYR A 1 221 ? -11.114 -28.941 -46.267 1.00 19.48 221 TYR A N 1
ATOM 1588 C CA . TYR A 1 221 ? -9.924 -28.339 -45.665 1.00 19.59 221 TYR A CA 1
ATOM 1589 C C . TYR A 1 221 ? -10.106 -28.073 -44.173 1.00 18.52 221 TYR A C 1
ATOM 1590 O O . TYR A 1 221 ? -9.140 -27.767 -43.468 1.00 17.70 221 TYR A O 1
ATOM 1599 N N . TYR A 1 222 ? -11.339 -28.189 -43.690 1.00 18.27 222 TYR A N 1
ATOM 1600 C CA . TYR A 1 222 ? -11.625 -27.893 -42.293 1.00 16.83 222 TYR A CA 1
ATOM 1601 C C . TYR A 1 222 ? -10.755 -28.596 -41.249 1.00 16.70 222 TYR A C 1
ATOM 1602 O O . TYR A 1 222 ? -10.439 -27.998 -40.220 1.00 15.98 222 TYR A O 1
ATOM 1611 N N . SER A 1 223 ? -10.359 -29.845 -41.494 1.00 16.49 223 SER A N 1
ATOM 1612 C CA . SER A 1 223 ? -9.528 -30.560 -40.524 1.00 16.18 223 SER A CA 1
ATOM 1613 C C . SER A 1 223 ? -8.223 -29.810 -40.235 1.00 15.24 223 SER A C 1
ATOM 1614 O O . SER A 1 223 ? -7.679 -29.893 -39.134 1.00 16.12 223 SER A O 1
ATOM 1617 N N . ILE A 1 224 ? -7.723 -29.080 -41.226 1.00 14.63 224 ILE A N 1
ATOM 1618 C CA . ILE A 1 224 ? -6.495 -28.305 -41.059 1.00 15.14 224 ILE A CA 1
ATOM 1619 C C . ILE A 1 224 ? -6.679 -27.289 -39.935 1.00 15.76 224 ILE A C 1
ATOM 1620 O O . ILE A 1 224 ? -5.812 -27.119 -39.076 1.00 14.79 224 ILE A O 1
ATOM 1625 N N . TYR A 1 225 ? -7.831 -26.628 -39.958 1.00 14.94 225 TYR A N 1
ATOM 1626 C CA . TYR A 1 225 ? -8.163 -25.576 -39.006 1.00 14.03 225 TYR A CA 1
ATOM 1627 C C . TYR A 1 225 ? -8.757 -26.035 -37.683 1.00 14.84 225 TYR A C 1
ATOM 1628 O O . TYR A 1 225 ? -9.146 -25.219 -36.845 1.00 13.45 225 TYR A O 1
ATOM 1637 N N . VAL A 1 226 ? -8.829 -27.349 -37.502 1.00 14.37 226 VAL A N 1
ATOM 1638 C CA . VAL A 1 226 ? -9.317 -27.919 -36.258 1.00 14.82 226 VAL A CA 1
ATOM 1639 C C . VAL A 1 226 ? -8.100 -28.537 -35.581 1.00 14.65 226 VAL A C 1
ATOM 1640 O O . VAL A 1 226 ? -7.740 -28.168 -34.465 1.00 15.38 226 VAL A O 1
ATOM 1644 N N . ILE A 1 227 ? -7.449 -29.460 -36.284 1.00 15.25 227 ILE A N 1
ATOM 1645 C CA . ILE A 1 227 ? -6.277 -30.142 -35.751 1.00 15.95 227 ILE A CA 1
ATOM 1646 C C . ILE A 1 227 ? -5.087 -29.204 -35.547 1.00 15.35 227 ILE A C 1
ATOM 1647 O O . ILE A 1 227 ? -4.455 -29.220 -34.493 1.00 15.73 227 ILE A O 1
ATOM 1652 N N . GLY A 1 228 ? -4.785 -28.393 -36.557 1.00 14.38 228 GLY A N 1
ATOM 1653 C CA . GLY A 1 228 ? -3.660 -27.476 -36.459 1.00 14.46 228 GLY A CA 1
ATOM 1654 C C . GLY A 1 228 ? -3.697 -26.583 -35.230 1.00 13.71 228 GLY A C 1
ATOM 1655 O O . GLY A 1 228 ? -2.768 -26.598 -34.412 1.00 13.71 228 GLY A O 1
ATOM 1656 N N . PRO A 1 229 ? -4.758 -25.780 -35.071 1.00 13.21 229 PRO A N 1
ATOM 1657 C CA . PRO A 1 229 ? -4.865 -24.890 -33.910 1.00 11.99 229 PRO A CA 1
ATOM 1658 C C . PRO A 1 229 ? -4.884 -25.622 -32.570 1.00 13.27 229 PRO A C 1
ATOM 1659 O O . PRO A 1 229 ? -4.214 -25.215 -31.621 1.00 12.57 229 PRO A O 1
ATOM 1663 N N . ILE A 1 230 ? -5.644 -26.706 -32.483 1.00 12.65 230 ILE A N 1
ATOM 1664 C CA . ILE A 1 230 ? -5.709 -27.437 -31.225 1.00 14.24 230 ILE A CA 1
ATOM 1665 C C . ILE A 1 230 ? -4.350 -28.016 -30.838 1.00 14.04 230 ILE A C 1
ATOM 1666 O O . ILE A 1 230 ? -3.942 -27.924 -29.681 1.00 14.09 230 ILE A O 1
ATOM 1671 N N . VAL A 1 231 ? -3.640 -28.593 -31.802 1.00 14.37 231 VAL A N 1
ATOM 1672 C CA . VAL A 1 231 ? -2.323 -29.161 -31.523 1.00 14.90 231 VAL A CA 1
ATOM 1673 C C . VAL A 1 231 ? -1.347 -28.064 -31.097 1.00 14.83 231 VAL A C 1
ATOM 1674 O O . VAL A 1 231 ? -0.619 -28.212 -30.114 1.00 14.51 231 VAL A O 1
ATOM 1678 N N . GLY A 1 232 ? -1.331 -26.963 -31.842 1.00 14.60 232 GLY A N 1
ATOM 1679 C CA . GLY A 1 232 ? -0.440 -25.870 -31.498 1.00 13.60 232 GLY A CA 1
ATOM 1680 C C . GLY A 1 232 ? -0.733 -25.304 -30.120 1.00 13.03 232 GLY A C 1
ATOM 1681 O O . GLY A 1 232 ? 0.185 -25.031 -29.348 1.00 14.13 232 GLY A O 1
ATOM 1682 N N . ALA A 1 233 ? -2.012 -25.129 -29.801 1.00 12.42 233 ALA A N 1
ATOM 1683 C CA . ALA A 1 233 ? -2.396 -24.579 -28.506 1.00 12.86 233 ALA A CA 1
ATOM 1684 C C . ALA A 1 233 ? -1.997 -25.485 -27.344 1.00 13.15 233 ALA A C 1
ATOM 1685 O O . ALA A 1 233 ? -1.429 -25.024 -26.357 1.00 14.05 233 ALA A O 1
ATOM 1687 N N . VAL A 1 234 ? -2.298 -26.774 -27.453 1.00 13.80 234 VAL A N 1
ATOM 1688 C CA . VAL A 1 234 ? -1.951 -27.693 -26.380 1.00 14.61 234 VAL A CA 1
ATOM 1689 C C . VAL A 1 234 ? -0.437 -27.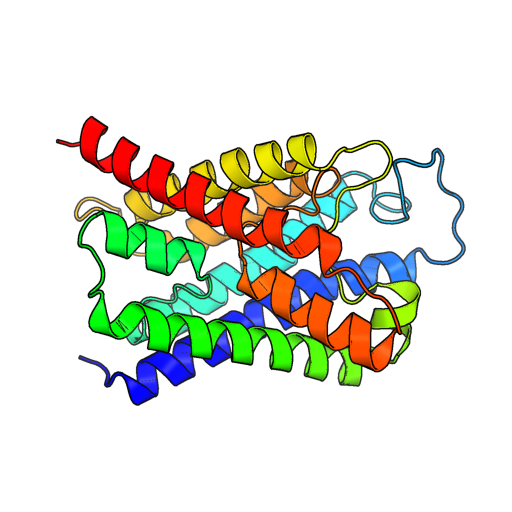793 -26.224 1.00 14.69 234 VAL A C 1
ATOM 1690 O O . VAL A 1 234 ? 0.075 -27.791 -25.107 1.00 15.38 234 VAL A O 1
ATOM 1694 N N . LEU A 1 235 ? 0.283 -27.864 -27.341 1.00 15.42 235 LEU A N 1
ATOM 1695 C CA . LEU A 1 235 ? 1.740 -27.938 -27.281 1.00 16.33 235 LEU A CA 1
ATOM 1696 C C . LEU A 1 235 ? 2.313 -26.715 -26.564 1.00 15.92 235 LEU A C 1
ATOM 1697 O O . LEU A 1 235 ? 3.253 -26.835 -25.778 1.00 15.27 235 LEU A O 1
ATOM 1702 N N . ALA A 1 236 ? 1.742 -25.542 -26.831 1.00 14.13 236 ALA A N 1
ATOM 1703 C CA . ALA A 1 236 ? 2.204 -24.302 -26.203 1.00 13.29 236 ALA A CA 1
ATOM 1704 C C . ALA A 1 236 ? 1.890 -24.282 -24.711 1.00 14.15 236 ALA A C 1
ATOM 1705 O O . ALA A 1 236 ? 2.722 -23.879 -23.895 1.00 14.57 236 ALA A O 1
ATOM 1707 N N . ALA A 1 237 ? 0.684 -24.711 -24.357 1.00 14.51 237 ALA A N 1
ATOM 1708 C CA . ALA A 1 237 ? 0.275 -24.737 -22.957 1.00 15.53 237 ALA A CA 1
ATOM 1709 C C . ALA A 1 237 ? 1.190 -25.668 -22.163 1.00 15.87 237 ALA A C 1
ATOM 1710 O O . ALA A 1 237 ? 1.656 -25.316 -21.080 1.00 15.27 237 ALA A O 1
ATOM 1712 N N . LEU A 1 238 ? 1.453 -26.852 -22.714 1.00 16.18 238 LEU A N 1
ATOM 1713 C CA . LEU A 1 238 ? 2.319 -27.827 -22.053 1.00 16.65 238 LEU A CA 1
ATOM 1714 C C . LEU A 1 238 ? 3.762 -27.334 -21.956 1.00 16.57 238 LEU A C 1
ATOM 1715 O O . LEU A 1 238 ? 4.446 -27.580 -20.961 1.00 15.34 238 LEU A O 1
ATOM 1720 N N . THR A 1 239 ? 4.217 -26.637 -22.992 1.00 14.41 239 THR A N 1
ATOM 1721 C CA . THR A 1 239 ? 5.570 -26.094 -23.022 1.00 14.62 239 THR A CA 1
ATOM 1722 C C . THR A 1 239 ? 5.729 -25.011 -21.957 1.00 15.69 239 THR A C 1
ATOM 1723 O O . THR A 1 239 ? 6.725 -24.978 -21.236 1.00 16.07 239 THR A O 1
ATOM 1727 N N . TYR A 1 240 ? 4.741 -24.127 -21.854 1.00 14.28 240 TYR A N 1
ATOM 1728 C CA . TYR A 1 240 ? 4.809 -23.058 -20.868 1.00 14.97 240 TYR A CA 1
ATOM 1729 C C . TYR A 1 240 ? 4.842 -23.647 -19.461 1.00 16.24 240 TYR A C 1
ATOM 1730 O O . TYR A 1 240 ? 5.621 -23.212 -18.613 1.00 16.50 240 TYR A O 1
ATOM 1739 N N . GLN A 1 241 ? 3.990 -24.639 -19.227 1.00 16.36 241 GLN A N 1
ATOM 1740 C CA . GLN A 1 241 ? 3.907 -25.311 -17.934 1.00 18.95 241 GLN A CA 1
ATOM 1741 C C . GLN A 1 241 ? 5.262 -25.910 -17.563 1.00 19.35 241 GLN A C 1
ATOM 1742 O O . GLN A 1 241 ? 5.693 -25.837 -16.412 1.00 20.05 241 GLN A O 1
ATOM 1748 N N . TYR A 1 242 ? 5.929 -26.499 -18.550 1.00 19.95 242 TYR A N 1
ATOM 1749 C CA . TYR A 1 242 ? 7.236 -27.113 -18.344 1.00 21.27 242 TYR A CA 1
ATOM 1750 C C . TYR A 1 242 ? 8.308 -26.080 -17.995 1.00 21.29 242 TYR A C 1
ATOM 1751 O O . TYR A 1 242 ? 9.043 -26.241 -17.020 1.00 21.46 242 TYR A O 1
ATOM 1760 N N . LEU A 1 243 ? 8.392 -25.020 -18.795 1.00 19.89 243 LEU A N 1
ATOM 1761 C CA . LEU A 1 243 ? 9.383 -23.968 -18.579 1.00 19.92 243 LEU A CA 1
ATOM 1762 C C . LEU A 1 243 ? 9.247 -23.247 -17.241 1.00 21.21 243 LEU A C 1
ATOM 1763 O O . LEU A 1 243 ? 10.244 -22.806 -16.665 1.00 20.91 243 LEU A O 1
ATOM 1768 N N . THR A 1 244 ? 8.019 -23.132 -16.747 1.00 21.65 244 THR A N 1
ATOM 1769 C CA . THR A 1 244 ? 7.770 -22.444 -15.486 1.00 23.07 244 THR A CA 1
ATOM 1770 C C . THR A 1 244 ? 7.564 -23.395 -14.311 1.00 25.07 244 THR A C 1
ATOM 1771 O O . THR A 1 244 ? 7.250 -22.956 -13.207 1.00 26.30 244 THR A O 1
ATOM 1775 N N . SER A 1 245 ? 7.739 -24.691 -14.547 1.00 26.64 245 SER A N 1
ATOM 1776 C CA . SER A 1 245 ? 7.560 -25.683 -13.490 1.00 29.92 245 SER A CA 1
ATOM 1777 C C . SER A 1 245 ? 8.711 -25.629 -12.492 1.00 30.86 245 SER A C 1
ATOM 1778 O O . SER A 1 245 ? 9.826 -25.234 -12.836 1.00 32.14 245 SER A O 1
#

Secondary structure (DSSP, 8-state):
---HHHHHHHHHHHHHHIIIIIIHHHHHHHHHHTT---SSTT--STTTTTTHHHHHHHHHHHHHHHHHHHHHHTTTT----SHHHHHHHHHTTSS-GGGHHHHHHHHHHHHHHHHHHHHHHH-THHHHTTGGG---PPTT--HHHHHHHHHHHHHHHHHHHIIIIISTTSPTT-HHHHHHHHHHHHHHHHHHHH-----HHHHHHHHHHHHHHH----GGGTTHHHHHHHHHHHHHHHHHHHHT-

CATH classification: 1.20.1080.10

Solvent-accessible surface area: 10530 Å² total; per-residue (Å²): 247,45,60,64,96,132,39,25,92,4,0,59,75,0,0,39,43,8,2,32,107,0,2,3,25,7,0,64,16,29,64,121,6,74,82,43,126,38,113,69,114,84,27,79,5,10,13,41,114,36,35,118,40,23,14,61,56,4,0,50,29,7,0,116,11,11,8,60,2,24,116,67,19,19,147,66,8,42,8,18,7,7,5,0,7,0,30,0,14,109,28,6,164,108,20,44,39,195,20,20,94,40,1,32,89,8,0,46,98,0,0,16,90,0,3,68,50,21,9,108,93,36,30,102,16,0,3,86,69,2,24,3,7,27,2,21,25,20,58,82,35,56,71,178,91,0,14,115,9,0,27,88,2,0,63,85,7,0,42,27,15,6,26,25,55,34,15,139,172,18,75,191,57,110,22,1,58,63,13,0,76,24,9,4,40,9,5,23,97,25,0,23,51,0,10,2,8,3,6,7,0,9,0,46,0,0,1,46,6,2,81,101,76,28,69,54,92,30,77,100,83,43,42,0,0,44,83,0,0,43,59,0,0,34,86,0,0,81,45,30,87,163,119,64,120

B-factor: mean 17.8, std 8.68, range [6.64, 56.51]

Nearest PDB structures (foldseek):
  2evu-assembly1_A  TM=1.003E+00  e=2.018E-34  Methanothermobacter marburgensis str. Marburg
  3ne2-assembly1_B  TM=9.999E-01  e=2.332E-28  Archaeoglobus fulgidus
  8sjx-assembly1_A  TM=9.102E-01  e=4.135E-14  Ovis aries
  3gd8-assembly1_A  TM=9.174E-01  e=3.429E-13  Homo sapiens
  4csk-assembly1_A  TM=8.709E-01  e=2.048E-10  Homo sapiens